Protein AF-0000000086203933 (afdb_homodimer)

Radius of gyration: 27.08 Å; Cα contacts (8 Å, |Δi|>4): 988; chains: 2; bounding box: 127×65×80 Å

Sequence (380 aa):
MVLVVWMWLPALGLLAGHGEAQSCRPELRGIVENLARGRPAFQSSTLQDNFRGVAKKAVDGNCRGDWYKDYTCSHTQLETDPLWYVDLGSEHAISAVVVKNREDSCGERLKGAEIRVGDSVQNHGKDNVLCGTITDGSLGSISTIFCHGKIGRYVTISIPGRPEYLTLCEVEVYGTKLCLSILKAGQGQGMVLVVWMWLPALGLLAGHGEAQSCRPELRGIVENLARGRPAFQSSTLQDNFRGVAKKAVDGNCRGDWYKDYTCSHTQLETDPLWYVDLGSEHAISAVVVKNREDSCGERLKGAEIRVGDSVQNHGKDNVLCGTITDGSLGSISTIFCHGKIGRYVTISIPGRPEYLTLCEVEVYGTKLCLSILKAGQGQG

Nearest PDB structures (foldseek):
  3cqo-assembly1_C  TM=9.741E-01  e=2.857E-19  Morone saxatilis
  1k12-assembly1_A  TM=9.172E-01  e=2.484E-15  Anguilla anguilla
  2j1r-assembly1_A  TM=8.796E-01  e=1.877E-13  Streptococcus pneumoniae TIGR4
  2bzd-assembly2_B  TM=7.459E-01  e=2.975E-09  Micromonospora viridifaciens
  8pe9-assembly1_A  TM=6.751E-01  e=3.859E-04  Homo sapiens

Secondary structure (DSSP, 8-state):
-----------------------SSGGGTTTS--TTTT--EEES----STTTT-GGGGGSS-----HHHH---EE--SEES-EEEEEEEEEEEEEEEEEEPPSSS-GGGGTT-EEEEES--GGGGTTSEEEEE----STT-EEEEEEEEEEEEEEEEE-TTSEE--EESEEEEEEEE-------------/-----------------------SSGGGTTTS--TTTT--EEES----STTTT-GGGGGSS-----HHHH---EE--SEES-EEEEEEEEEEEEEEEEEEPPSSS-GGGGTT-EEEEES--GGGGTTSEEEEE----STT-EEEEEEEEEEEEEEEEE-TTSEE--EESEEEEEEEE-------------

Solvent-accessible surface area (backbone atoms only — not comparable to full-atom values): 20133 Å² total; per-residue (Å²): 136,83,78,77,77,77,77,77,70,75,78,74,71,70,69,70,68,73,68,69,70,39,59,84,52,62,89,40,63,70,46,56,67,58,61,31,57,70,35,59,41,41,51,76,48,57,30,90,59,90,60,48,20,40,41,46,31,17,16,64,38,44,58,55,29,33,62,87,80,60,57,30,27,15,24,30,38,79,31,68,46,28,39,37,36,37,47,55,84,47,56,23,30,29,13,25,37,36,40,31,28,29,40,73,59,74,16,56,61,50,38,60,23,34,35,23,31,13,79,50,66,61,82,71,22,68,81,28,49,75,44,42,64,39,77,74,24,48,60,43,32,73,46,77,40,58,36,79,47,45,59,26,25,29,44,27,43,30,35,72,92,41,74,36,51,47,57,36,6,23,44,41,31,27,55,43,77,67,57,62,78,56,75,76,78,74,78,76,79,120,134,84,78,76,77,78,77,78,68,76,78,74,71,72,71,69,68,73,68,70,70,39,59,84,53,60,90,40,62,72,46,56,68,58,60,31,56,70,36,60,42,41,52,76,47,58,31,89,60,91,59,47,20,38,41,46,31,17,16,64,39,42,58,55,28,33,62,87,80,60,57,30,26,16,23,29,37,81,31,68,44,28,40,36,35,37,48,55,85,47,56,24,31,29,14,27,38,37,40,31,28,29,41,74,59,73,17,57,61,50,38,60,22,34,35,22,32,13,80,50,66,61,84,72,24,68,80,26,49,75,43,43,63,38,76,72,24,48,60,43,34,74,46,78,39,58,34,80,45,46,59,24,26,30,44,29,42,30,36,73,90,41,73,35,52,47,56,36,6,23,44,40,32,27,56,43,76,67,58,62,77,56,75,76,77,73,79,74,83,116

Foldseek 3Di:
DP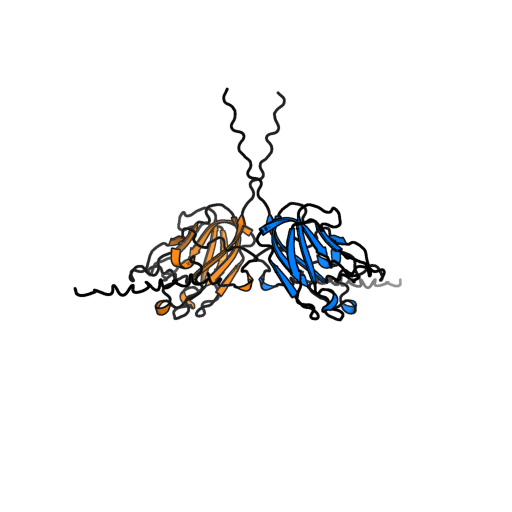PPPPPPPPPPPPPPPPPPLADPCVVCPPVFDFLQAQFDKQWPAFDPDVRLQGLNLQRPSDLAAECVPPSRKHKGPFDAWIKMKGFSPDKWQWFKKKFWAHAPDDLQLQFFKWKFFAADCPVHCPPGHTQDTDHDSHHGDIDMTTNHRDMHRMIMIIRHDHGGMDMTNYMTITTGDDDDPPPDPPPPPD/DPPPPPPPPPPPPPPPPPPPLADPCVVCPPVFDFLQAQFDKQWPAFDPDVRLQGQNLQRPSDLAAECVPPSRKHKGPFDAWIKMKGFSPDKWQWFKKKFWAHAPDDLQLQFFKWKFFAADPPPNCPPGHTQDTDHDSHHGDIDMTTNHRGMHRMIMIIRHDDGGMDMTNYMTITTGDDDPPPPDPPPPPD

pLDDT: mean 85.69, std 20.85, range [24.14, 98.88]

InterPro domains:
  IPR006585 Fucolectin tachylectin-4 pentraxin-1 [SM00607] (32-183)
  IPR008979 Galactose-binding-like domain superfamily [SSF49785] (32-178)
  IPR051941 Blood Group Antigen-Binding Lectin [PTHR45713] (24-177)

Structure (mmCIF, N/CA/C/O backbone):
data_AF-0000000086203933-model_v1
#
loop_
_entity.id
_entity.type
_entity.pdbx_description
1 polymer Fucolectin-like
#
loop_
_atom_site.group_PDB
_atom_site.id
_atom_site.type_symbol
_atom_site.label_atom_id
_atom_site.label_alt_id
_atom_site.label_comp_id
_atom_site.label_asym_id
_atom_site.label_entity_id
_atom_site.label_seq_id
_atom_site.pdbx_PDB_ins_code
_atom_site.Cartn_x
_atom_site.Cartn_y
_atom_site.Cartn_z
_atom_site.occupancy
_atom_site.B_iso_or_equiv
_atom_site.auth_seq_id
_atom_site.auth_comp_id
_atom_site.auth_asym_id
_atom_site.auth_atom_id
_atom_site.pdbx_PDB_model_num
ATOM 1 N N . MET A 1 1 ? 61.875 -2.744 -34.562 1 34.06 1 MET A N 1
ATOM 2 C CA . MET A 1 1 ? 61.25 -2.539 -33.25 1 34.06 1 MET A CA 1
ATOM 3 C C . MET A 1 1 ? 59.812 -2.074 -33.406 1 34.06 1 MET A C 1
ATOM 5 O O . MET A 1 1 ? 59.531 -0.935 -33.781 1 34.06 1 MET A O 1
ATOM 9 N N . VAL A 1 2 ? 58.906 -3.02 -33.906 1 42.06 2 VAL A N 1
ATOM 10 C CA . VAL A 1 2 ? 57.469 -2.859 -34.188 1 42.06 2 VAL A CA 1
ATOM 11 C C . VAL A 1 2 ? 56.719 -2.57 -32.906 1 42.06 2 VAL A C 1
ATOM 13 O O . VAL A 1 2 ? 56.75 -3.352 -31.953 1 42.06 2 VAL A O 1
ATOM 16 N N . LEU A 1 3 ? 56.594 -1.301 -32.594 1 39.09 3 LEU A N 1
ATOM 17 C CA . LEU A 1 3 ? 55.781 -0.821 -31.453 1 39.09 3 LEU A CA 1
ATOM 18 C C . LEU A 1 3 ? 54.344 -1.241 -31.594 1 39.09 3 LEU A C 1
ATOM 20 O O . LEU A 1 3 ? 53.656 -0.859 -32.562 1 39.09 3 LEU A O 1
ATOM 24 N N . VAL A 1 4 ? 54 -2.457 -31.141 1 41.19 4 VAL A N 1
ATOM 25 C CA . VAL A 1 4 ? 52.625 -2.938 -31.031 1 41.19 4 VAL A CA 1
ATOM 26 C C . VAL A 1 4 ? 51.812 -2.023 -30.094 1 41.19 4 VAL A C 1
ATOM 28 O O . VAL A 1 4 ? 52.188 -1.873 -28.922 1 41.19 4 VAL A O 1
ATOM 31 N N . VAL A 1 5 ? 51.25 -0.944 -30.625 1 42 5 VAL A N 1
ATOM 32 C CA . VAL A 1 5 ? 50.312 -0.104 -29.891 1 42 5 VAL A CA 1
ATOM 33 C C . VAL A 1 5 ? 49.125 -0.941 -29.438 1 42 5 VAL A C 1
ATOM 35 O O . VAL A 1 5 ? 48.406 -1.535 -30.25 1 42 5 VAL A O 1
ATOM 38 N N . TRP A 1 6 ? 49.156 -1.554 -28.234 1 40.31 6 TRP A N 1
ATOM 39 C CA . TRP A 1 6 ? 48.031 -2.213 -27.578 1 40.31 6 TRP A CA 1
ATOM 40 C C . TRP A 1 6 ? 46.844 -1.273 -27.484 1 40.31 6 TRP A C 1
ATOM 42 O O . TRP A 1 6 ? 46.906 -0.219 -26.844 1 40.31 6 TRP A O 1
ATOM 52 N N . MET A 1 7 ? 46.031 -1.158 -28.562 1 37.41 7 MET A N 1
ATOM 53 C CA . MET A 1 7 ? 44.75 -0.484 -28.453 1 37.41 7 MET A CA 1
ATOM 54 C C . MET A 1 7 ? 43.938 -1.038 -27.281 1 37.41 7 MET A C 1
ATOM 56 O O . MET A 1 7 ? 43.656 -2.236 -27.234 1 37.41 7 MET A O 1
ATOM 60 N N . TRP A 1 8 ? 44.094 -0.437 -26.062 1 43.72 8 TRP A N 1
ATOM 61 C CA . TRP A 1 8 ? 43.188 -0.651 -24.938 1 43.72 8 TRP A CA 1
ATOM 62 C C . TRP A 1 8 ? 41.719 -0.458 -25.375 1 43.72 8 TRP A C 1
ATOM 64 O O . TRP A 1 8 ? 41.344 0.642 -25.766 1 43.72 8 TRP A O 1
ATOM 74 N N . LEU A 1 9 ? 41.094 -1.413 -25.984 1 43.75 9 LEU A N 1
ATOM 75 C CA . LEU A 1 9 ? 39.656 -1.329 -26.156 1 43.75 9 LEU A CA 1
ATOM 76 C C . LEU A 1 9 ? 38.969 -1.141 -24.797 1 43.75 9 LEU A C 1
ATOM 78 O O . LEU A 1 9 ? 39.188 -1.924 -23.875 1 43.75 9 LEU A O 1
ATOM 82 N N . PRO A 1 10 ? 38.625 0.112 -24.5 1 45.88 10 PRO A N 1
ATOM 83 C CA . PRO A 1 10 ? 37.812 0.175 -23.266 1 45.88 10 PRO A CA 1
ATOM 84 C C . PRO A 1 10 ? 36.625 -0.777 -23.297 1 45.88 10 PRO A C 1
ATOM 86 O O . PRO A 1 10 ? 36 -0.953 -24.328 1 45.88 10 PRO A O 1
ATOM 89 N N . ALA A 1 11 ? 36.688 -1.896 -22.531 1 43.44 11 ALA A N 1
ATOM 90 C CA . ALA A 1 11 ? 35.5 -2.686 -22.281 1 43.44 11 ALA A CA 1
ATOM 91 C C . ALA A 1 11 ? 34.312 -1.793 -21.875 1 43.44 11 ALA A C 1
ATOM 93 O O . ALA A 1 11 ? 34.344 -1.156 -20.812 1 43.44 11 ALA A O 1
ATOM 94 N N . LEU A 1 12 ? 33.688 -1.157 -22.828 1 41 12 LEU A N 1
ATOM 95 C CA . LEU A 1 12 ? 32.406 -0.553 -22.469 1 41 12 LEU A CA 1
ATOM 96 C C . LEU A 1 12 ? 31.516 -1.546 -21.719 1 41 12 LEU A C 1
ATOM 98 O O . LEU A 1 12 ? 31 -2.492 -22.297 1 41 12 LEU A O 1
ATOM 102 N N . GLY A 1 13 ? 31.891 -1.873 -20.516 1 37.69 13 GLY A N 1
ATOM 103 C CA . GLY A 1 13 ? 30.875 -2.555 -19.719 1 37.69 13 GLY A CA 1
ATOM 104 C C . GLY A 1 13 ? 29.484 -1.963 -19.875 1 37.69 13 GLY A C 1
ATOM 105 O O . GLY A 1 13 ? 29.266 -0.796 -19.547 1 37.69 13 GLY A O 1
ATOM 106 N N . LEU A 1 14 ? 28.781 -2.396 -20.859 1 35.38 14 LEU A N 1
ATOM 107 C CA . LEU A 1 14 ? 27.359 -2.143 -20.844 1 35.38 14 LEU A CA 1
ATOM 108 C C . LEU A 1 14 ? 26.781 -2.363 -19.453 1 35.38 14 LEU A C 1
ATOM 110 O O . LEU A 1 14 ? 26.812 -3.48 -18.938 1 35.38 14 LEU A O 1
ATOM 114 N N . LEU A 1 15 ? 26.781 -1.438 -18.672 1 36.19 15 LEU A N 1
ATOM 115 C CA . LEU A 1 15 ? 25.859 -1.517 -17.531 1 36.19 15 LEU A CA 1
ATOM 116 C C . LEU A 1 15 ? 24.516 -2.076 -17.969 1 36.19 15 LEU A C 1
ATOM 118 O O . LEU A 1 15 ? 23.812 -1.458 -18.766 1 36.19 15 LEU A O 1
ATOM 122 N N . ALA A 1 16 ? 24.453 -3.408 -18.203 1 37.22 16 ALA A N 1
ATOM 123 C CA . ALA A 1 16 ? 23.078 -3.92 -18.172 1 37.22 16 ALA A CA 1
ATOM 124 C C . ALA A 1 16 ? 22.188 -3.064 -17.266 1 37.22 16 ALA A C 1
ATOM 126 O O . ALA A 1 16 ? 22.516 -2.85 -16.094 1 37.22 16 ALA A O 1
ATOM 127 N N . GLY A 1 17 ? 21.547 -2.09 -17.766 1 37.16 17 GLY A N 1
ATOM 128 C CA . GLY A 1 17 ? 20.531 -1.387 -17.016 1 37.16 17 GLY A CA 1
ATOM 129 C C . GLY A 1 17 ? 19.844 -2.256 -15.969 1 37.16 17 GLY A C 1
ATOM 130 O O . GLY A 1 17 ? 19.359 -3.346 -16.281 1 37.16 17 GLY A O 1
ATOM 131 N N . HIS A 1 18 ? 20.344 -2.541 -14.82 1 40.5 18 HIS A N 1
ATOM 132 C CA . HIS A 1 18 ? 19.406 -3.004 -13.805 1 40.5 18 HIS A CA 1
ATOM 133 C C . HIS A 1 18 ? 17.984 -2.553 -14.117 1 40.5 18 HIS A C 1
ATOM 135 O O . HIS A 1 18 ? 17.656 -1.369 -13.992 1 40.5 18 HIS A O 1
ATOM 141 N N . GLY A 1 19 ? 17.375 -3.068 -15.141 1 44.28 19 GLY A N 1
ATOM 142 C CA . GLY A 1 19 ? 15.969 -2.742 -15.312 1 44.28 19 GLY A CA 1
ATOM 143 C C . GLY A 1 19 ? 15.258 -2.453 -14 1 44.28 19 GLY A C 1
ATOM 144 O O . GLY A 1 19 ? 15.344 -3.242 -13.055 1 44.28 19 GLY A O 1
ATOM 145 N N . GLU A 1 20 ? 15.188 -1.312 -13.531 1 50.81 20 GLU A N 1
ATOM 146 C CA . GLU A 1 20 ? 14.383 -0.941 -12.375 1 50.81 20 GLU A CA 1
ATOM 147 C C . GLU A 1 20 ? 13.203 -1.897 -12.195 1 50.81 20 GLU A C 1
ATOM 149 O O . GLU A 1 20 ? 12.523 -2.236 -13.156 1 50.81 20 GLU A O 1
ATOM 154 N N . ALA A 1 21 ? 13.266 -2.865 -11.273 1 58.38 21 ALA A N 1
ATOM 155 C CA . ALA A 1 21 ? 12.117 -3.668 -10.859 1 58.38 21 ALA A CA 1
ATOM 156 C C . ALA A 1 21 ? 10.805 -2.912 -11.078 1 58.38 21 ALA A C 1
ATOM 158 O O . ALA A 1 21 ? 10.664 -1.766 -10.648 1 58.38 21 ALA A O 1
ATOM 159 N N . GLN A 1 22 ? 10.117 -3.301 -12.164 1 81.62 22 GLN A N 1
ATOM 160 C CA . GLN A 1 22 ? 8.852 -2.672 -12.531 1 81.62 22 GLN A CA 1
ATOM 161 C C . GLN A 1 22 ? 7.676 -3.34 -11.812 1 81.62 22 GLN A C 1
ATOM 163 O O . GLN A 1 22 ? 7.441 -4.535 -11.984 1 81.62 22 GLN A O 1
ATOM 168 N N . SER A 1 23 ? 7.16 -2.781 -10.727 1 88.06 23 SER A N 1
ATOM 169 C CA . SER A 1 23 ? 5.93 -3.23 -10.078 1 88.06 23 SER A CA 1
ATOM 170 C C . SER A 1 23 ? 4.77 -3.258 -11.062 1 88.06 23 SER A C 1
ATOM 172 O O . SER A 1 23 ? 4.684 -2.41 -11.953 1 88.06 23 SER A O 1
ATOM 174 N N . CYS A 1 24 ? 3.979 -4.332 -10.922 1 96.81 24 CYS A N 1
ATOM 175 C CA . CYS A 1 24 ? 2.76 -4.379 -11.727 1 96.81 24 CYS A CA 1
ATOM 176 C C . CYS A 1 24 ? 1.759 -3.33 -11.258 1 96.81 24 CYS A C 1
ATOM 178 O O . CYS A 1 24 ? 0.771 -3.061 -11.945 1 96.81 24 CYS A O 1
ATOM 180 N N . ARG A 1 25 ? 1.964 -2.818 -10.148 1 95.56 25 ARG A N 1
ATOM 181 C CA . ARG A 1 25 ? 1.202 -1.719 -9.57 1 95.56 25 ARG A CA 1
ATOM 182 C C . ARG A 1 25 ? 2.121 -0.575 -9.156 1 95.56 25 ARG A C 1
ATOM 184 O O . ARG A 1 25 ? 2.367 -0.37 -7.965 1 95.56 25 ARG A O 1
ATOM 191 N N . PRO A 1 26 ? 2.518 0.192 -10.133 1 94 26 PRO A N 1
ATOM 192 C CA . PRO A 1 26 ? 3.531 1.211 -9.852 1 94 26 PRO A CA 1
ATOM 193 C C . PRO A 1 26 ? 3.086 2.211 -8.789 1 94 26 PRO A C 1
ATOM 195 O O . PRO A 1 26 ? 3.924 2.801 -8.102 1 94 26 PRO A O 1
ATOM 198 N N . GLU A 1 27 ? 1.752 2.406 -8.602 1 93.19 27 GLU A N 1
ATOM 199 C CA . GLU A 1 27 ? 1.242 3.361 -7.625 1 93.19 27 GLU A CA 1
ATOM 200 C C . GLU A 1 27 ? 1.555 2.91 -6.199 1 93.19 27 GLU A C 1
ATOM 202 O O . GLU A 1 27 ? 1.459 3.699 -5.258 1 93.19 27 GLU A O 1
ATOM 207 N N . LEU A 1 28 ? 1.926 1.647 -6.043 1 96.06 28 LEU A N 1
ATOM 208 C CA . LEU A 1 28 ? 2.211 1.101 -4.719 1 96.06 28 LEU A CA 1
ATOM 209 C C . LEU A 1 28 ? 3.689 1.255 -4.375 1 96.06 28 LEU A C 1
ATOM 211 O O . LEU A 1 28 ? 4.082 1.089 -3.219 1 96.06 28 LEU A O 1
ATOM 215 N N . ARG A 1 29 ? 4.488 1.577 -5.387 1 93.88 29 ARG A N 1
ATOM 216 C CA . ARG A 1 29 ? 5.93 1.654 -5.18 1 93.88 29 ARG A CA 1
ATOM 217 C C . ARG A 1 29 ? 6.281 2.727 -4.156 1 93.88 29 ARG A C 1
ATOM 219 O O . ARG A 1 29 ? 5.789 3.854 -4.234 1 93.88 29 ARG A O 1
ATOM 226 N N . GLY A 1 30 ? 7.121 2.295 -3.213 1 94.75 30 GLY A N 1
ATOM 227 C CA . GLY A 1 30 ? 7.555 3.234 -2.191 1 94.75 30 GLY A CA 1
ATOM 228 C C . GLY A 1 30 ? 6.562 3.381 -1.054 1 94.75 30 GLY A C 1
ATOM 229 O O . GLY A 1 30 ? 6.895 3.936 -0.003 1 94.75 30 GLY A O 1
ATOM 230 N N . ILE A 1 31 ? 5.375 2.934 -1.198 1 96.25 31 ILE A N 1
ATOM 231 C CA . ILE A 1 31 ? 4.336 3.047 -0.182 1 96.25 31 ILE A CA 1
ATOM 232 C C . ILE A 1 31 ? 4.238 1.743 0.605 1 96.25 31 ILE A C 1
ATOM 234 O O . ILE A 1 31 ? 4.156 1.758 1.836 1 96.25 31 ILE A O 1
ATOM 238 N N . VAL A 1 32 ? 4.285 0.703 -0.117 1 95.56 32 VAL A N 1
ATOM 239 C CA . VAL A 1 32 ? 4.215 -0.619 0.496 1 95.56 32 VAL A CA 1
ATOM 240 C C . VAL A 1 32 ? 5.156 -1.577 -0.233 1 95.56 32 VAL A C 1
ATOM 242 O O . VAL A 1 32 ? 5.352 -1.464 -1.445 1 95.56 32 VAL A O 1
ATOM 245 N N . GLU A 1 33 ? 5.672 -2.49 0.524 1 94.81 33 GLU A N 1
ATOM 246 C CA . GLU A 1 33 ? 6.652 -3.424 -0.019 1 94.81 33 GLU A CA 1
ATOM 247 C C . GLU A 1 33 ? 5.98 -4.684 -0.552 1 94.81 33 GLU A C 1
ATOM 249 O O . GLU A 1 33 ? 5.039 -5.199 0.056 1 94.81 33 GLU A O 1
ATOM 254 N N . ASN A 1 34 ? 6.508 -5.164 -1.728 1 97.75 34 ASN A N 1
ATOM 255 C CA . ASN A 1 34 ? 6.148 -6.488 -2.229 1 97.75 34 ASN A CA 1
ATOM 256 C C . ASN A 1 34 ? 6.875 -7.594 -1.469 1 97.75 34 ASN A C 1
ATOM 258 O O . ASN A 1 34 ? 8.078 -7.797 -1.657 1 97.75 34 ASN A O 1
ATOM 262 N N . LEU A 1 35 ? 6.09 -8.398 -0.723 1 97.69 35 LEU A N 1
ATOM 263 C CA . LEU A 1 35 ? 6.66 -9.398 0.173 1 97.69 35 LEU A CA 1
ATOM 264 C C . LEU A 1 35 ? 7.188 -10.594 -0.612 1 97.69 35 LEU A C 1
ATOM 266 O O . LEU A 1 35 ? 7.977 -11.391 -0.09 1 97.69 35 LEU A O 1
ATOM 270 N N . ALA A 1 36 ? 6.746 -10.766 -1.823 1 98.5 36 ALA A N 1
ATOM 271 C CA . ALA A 1 36 ? 7.086 -11.953 -2.6 1 98.5 36 ALA A CA 1
ATOM 272 C C . ALA A 1 36 ? 8.352 -11.734 -3.418 1 98.5 36 ALA A C 1
ATOM 274 O O . ALA A 1 36 ? 8.953 -12.688 -3.922 1 98.5 36 ALA A O 1
ATOM 275 N N . ARG A 1 37 ? 8.758 -10.523 -3.615 1 97.88 37 ARG A N 1
ATOM 276 C CA . ARG A 1 37 ? 9.859 -10.211 -4.52 1 97.88 37 ARG A CA 1
ATOM 277 C C . ARG A 1 37 ? 11.117 -10.977 -4.129 1 97.88 37 ARG A C 1
ATOM 279 O O . ARG A 1 37 ? 11.617 -10.828 -3.008 1 97.88 37 ARG A O 1
ATOM 286 N N . GLY A 1 38 ? 11.57 -11.797 -5.043 1 97.75 38 GLY A N 1
ATOM 287 C CA . GLY A 1 38 ? 12.836 -12.492 -4.875 1 97.75 38 GLY A CA 1
ATOM 288 C C . GLY A 1 38 ? 12.766 -13.641 -3.895 1 97.75 38 GLY A C 1
ATOM 289 O O . GLY A 1 38 ? 13.781 -14.281 -3.602 1 97.75 38 GLY A O 1
ATOM 290 N N . ARG A 1 39 ? 11.648 -13.953 -3.379 1 98.44 39 ARG A N 1
ATOM 291 C CA . ARG A 1 39 ? 11.492 -15.047 -2.43 1 98.44 39 ARG A CA 1
ATOM 292 C C . ARG A 1 39 ? 11.516 -16.391 -3.143 1 98.44 39 ARG A C 1
ATOM 294 O O . ARG A 1 39 ? 11.258 -16.469 -4.348 1 98.44 39 ARG A O 1
ATOM 301 N N . PRO A 1 40 ? 11.852 -17.453 -2.371 1 97.62 40 PRO A N 1
ATOM 302 C CA . PRO A 1 40 ? 11.797 -18.766 -2.998 1 97.62 40 PRO A CA 1
ATOM 303 C C . PRO A 1 40 ? 10.398 -19.125 -3.492 1 97.62 40 PRO A C 1
ATOM 305 O O . PRO A 1 40 ? 9.422 -18.984 -2.75 1 97.62 40 PRO A O 1
ATOM 308 N N . ALA A 1 41 ? 10.375 -19.531 -4.668 1 97 41 ALA A N 1
ATOM 309 C CA . ALA A 1 41 ? 9.125 -19.969 -5.285 1 97 41 ALA A CA 1
ATOM 310 C C . ALA A 1 41 ? 9.266 -21.375 -5.879 1 97 41 ALA A C 1
ATOM 312 O O . ALA A 1 41 ? 10.359 -21.781 -6.273 1 97 41 ALA A O 1
ATOM 313 N N . PHE A 1 42 ? 8.078 -22.031 -5.867 1 94.94 42 PHE A N 1
ATOM 314 C CA . PHE A 1 42 ? 8.023 -23.422 -6.332 1 94.94 42 PHE A CA 1
ATOM 315 C C . PHE A 1 42 ? 6.781 -23.656 -7.184 1 94.94 42 PHE A C 1
ATOM 317 O O . PHE A 1 42 ? 5.84 -22.859 -7.148 1 94.94 42 PHE A O 1
ATOM 324 N N . GLN A 1 43 ? 6.875 -24.719 -7.984 1 95.06 43 GLN A N 1
ATOM 325 C CA . GLN A 1 43 ? 5.699 -25.109 -8.758 1 95.06 43 GLN A CA 1
ATOM 326 C C . GLN A 1 43 ? 5.672 -26.609 -9 1 95.06 43 GLN A C 1
ATOM 328 O O . GLN A 1 43 ? 6.672 -27.297 -8.789 1 95.06 43 GLN A O 1
ATOM 333 N N . SER A 1 44 ? 4.527 -27.109 -9.297 1 94.25 44 SER A N 1
ATOM 334 C CA . SER A 1 44 ? 4.285 -28.547 -9.391 1 94.25 44 SER A CA 1
ATOM 335 C C . SER A 1 44 ? 5.109 -29.172 -10.508 1 94.25 44 SER A 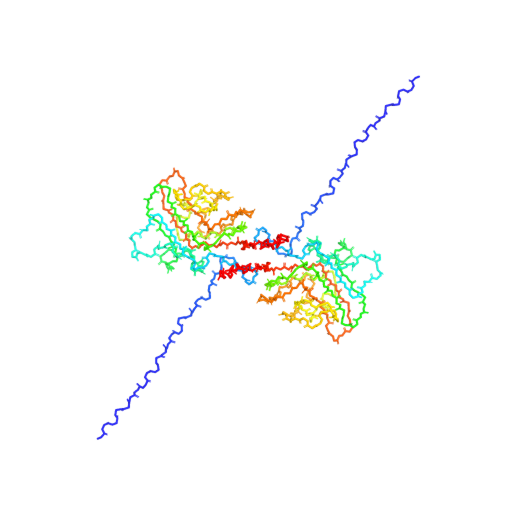C 1
ATOM 337 O O . SER A 1 44 ? 5.551 -30.312 -10.391 1 94.25 44 SER A O 1
ATOM 339 N N . SER A 1 45 ? 5.277 -28.5 -11.594 1 94.5 45 SER A N 1
ATOM 340 C CA . SER A 1 45 ? 6.098 -28.906 -12.727 1 94.5 45 SER A CA 1
ATOM 341 C C . SER A 1 45 ? 6.594 -27.703 -13.523 1 94.5 45 SER A C 1
ATOM 343 O O . SER A 1 45 ? 6.172 -26.578 -13.273 1 94.5 45 SER A O 1
ATOM 345 N N . THR A 1 46 ? 7.582 -27.938 -14.367 1 96.62 46 THR A N 1
ATOM 346 C CA . THR A 1 46 ? 8.086 -26.859 -15.219 1 96.62 46 THR A CA 1
ATOM 347 C C . THR A 1 46 ? 8.117 -27.297 -16.672 1 96.62 46 THR A C 1
ATOM 349 O O . THR A 1 46 ? 8.617 -28.375 -17 1 96.62 46 THR A O 1
ATOM 352 N N . LEU A 1 47 ? 7.477 -26.469 -17.453 1 95.19 47 LEU A N 1
ATOM 353 C CA . LEU A 1 47 ? 7.52 -26.734 -18.891 1 95.19 47 LEU A CA 1
ATOM 354 C C . LEU A 1 47 ? 8.953 -26.859 -19.375 1 95.19 47 LEU A C 1
ATOM 356 O O . LEU A 1 47 ? 9.82 -26.062 -19.016 1 95.19 47 LEU A O 1
ATOM 360 N N . GLN A 1 48 ? 9.219 -27.938 -20.172 1 86.81 48 GLN A N 1
ATOM 361 C CA . GLN A 1 48 ? 10.555 -28.188 -20.703 1 86.81 48 GLN A CA 1
ATOM 362 C C . GLN A 1 48 ? 10.836 -27.297 -21.906 1 86.81 48 GLN A C 1
ATOM 364 O O . GLN A 1 48 ? 10.586 -27.688 -23.047 1 86.81 48 GLN A O 1
ATOM 369 N N . ASP A 1 49 ? 10.992 -26.141 -21.875 1 80.94 49 ASP A N 1
ATOM 370 C CA . ASP A 1 49 ? 11.391 -25.172 -22.891 1 80.94 49 ASP A CA 1
ATOM 371 C C . ASP A 1 49 ? 12.578 -24.328 -22.406 1 80.94 49 ASP A C 1
ATOM 373 O O . ASP A 1 49 ? 12.438 -23.141 -22.125 1 80.94 49 ASP A O 1
ATOM 377 N N . ASN A 1 50 ? 13.727 -24.953 -22.484 1 73.56 50 ASN A N 1
ATOM 378 C CA . ASN A 1 50 ? 14.984 -24.375 -22 1 73.56 50 ASN A CA 1
ATOM 379 C C . ASN A 1 50 ? 14.844 -23.844 -20.578 1 73.56 50 ASN A C 1
ATOM 381 O O . ASN A 1 50 ? 15.492 -22.844 -20.234 1 73.56 50 ASN A O 1
ATOM 385 N N . PHE A 1 51 ? 13.867 -24.359 -19.906 1 70.62 51 PHE A N 1
ATOM 386 C CA . PHE A 1 51 ? 13.602 -24.125 -18.484 1 70.62 51 PHE A CA 1
ATOM 387 C C . PHE A 1 51 ? 13.445 -22.641 -18.203 1 70.62 51 PHE A C 1
ATOM 389 O O . PHE A 1 51 ? 13.93 -22.141 -17.188 1 70.62 51 PHE A O 1
ATOM 396 N N . ARG A 1 52 ? 12.836 -21.969 -19.203 1 87.5 52 ARG A N 1
ATOM 397 C CA . ARG A 1 52 ? 12.688 -20.531 -19.031 1 87.5 52 ARG A CA 1
ATOM 398 C C . ARG A 1 52 ? 11.484 -20.203 -18.141 1 87.5 52 ARG A C 1
ATOM 400 O O . ARG A 1 52 ? 11.383 -19.094 -17.609 1 87.5 52 ARG A O 1
ATOM 407 N N . GLY A 1 53 ? 10.625 -21.203 -17.953 1 96.38 53 GLY A N 1
ATOM 408 C CA . GLY A 1 53 ? 9.398 -20.953 -17.219 1 96.38 53 GLY A CA 1
ATOM 409 C C . GLY A 1 53 ? 9.453 -21.391 -15.766 1 96.38 53 GLY A C 1
ATOM 410 O O . GLY A 1 53 ? 8.492 -21.953 -15.25 1 96.38 53 GLY A O 1
ATOM 411 N N . VAL A 1 54 ? 10.664 -21.188 -15.086 1 97.19 54 VAL A N 1
ATOM 412 C CA . VAL A 1 54 ? 10.844 -21.641 -13.719 1 97.19 54 VAL A CA 1
ATOM 413 C C . VAL A 1 54 ? 10.008 -20.797 -12.766 1 97.19 54 VAL A C 1
ATOM 415 O O . VAL A 1 54 ? 9.633 -19.656 -13.102 1 97.19 54 VAL A O 1
ATOM 418 N N . ALA A 1 55 ? 9.734 -21.281 -11.562 1 97.06 55 ALA A N 1
ATOM 419 C CA . ALA A 1 55 ? 8.812 -20.688 -10.602 1 97.06 55 ALA A CA 1
ATOM 420 C C . ALA A 1 55 ? 9.242 -19.281 -10.211 1 97.06 55 ALA A C 1
ATOM 422 O O . ALA A 1 55 ? 8.406 -18.391 -10.031 1 97.06 55 ALA A O 1
ATOM 423 N N . LYS A 1 56 ? 10.531 -19.094 -10.125 1 97.44 56 LYS A N 1
ATOM 424 C CA . LYS A 1 56 ? 11.055 -17.844 -9.578 1 97.44 56 LYS A CA 1
ATOM 425 C C . LYS A 1 56 ? 10.773 -16.672 -10.516 1 97.44 56 LYS A C 1
ATOM 427 O O . LYS A 1 56 ? 10.844 -15.516 -10.102 1 97.44 56 LYS A O 1
ATOM 432 N N . LYS A 1 57 ? 10.492 -16.906 -11.789 1 97.12 57 LYS A N 1
ATOM 433 C CA . LYS A 1 57 ? 10.203 -15.844 -12.742 1 97.12 57 LYS A CA 1
ATOM 434 C C . LYS A 1 57 ? 8.945 -15.078 -12.344 1 97.12 57 LYS A C 1
ATOM 436 O O . LYS A 1 57 ? 8.789 -13.906 -12.703 1 97.12 57 LYS A O 1
ATOM 441 N N . ALA A 1 58 ? 8.109 -15.695 -11.531 1 98.06 58 ALA A N 1
ATOM 442 C CA . ALA A 1 58 ? 6.855 -15.078 -11.133 1 98.06 58 ALA A CA 1
ATOM 443 C C . ALA A 1 58 ? 7.078 -14.07 -10 1 98.06 58 ALA A C 1
ATOM 445 O O . ALA A 1 58 ? 6.152 -13.359 -9.602 1 98.06 58 ALA A O 1
ATOM 446 N N . VAL A 1 59 ? 8.281 -14.07 -9.445 1 98.38 59 VAL A N 1
ATOM 447 C CA . VAL A 1 59 ? 8.508 -13.164 -8.32 1 98.38 59 VAL A CA 1
ATOM 448 C C . VAL A 1 59 ? 9.805 -12.391 -8.531 1 98.38 59 VAL A C 1
ATOM 450 O O . VAL A 1 59 ? 10.492 -12.047 -7.566 1 98.38 59 VAL A O 1
ATOM 453 N N . ASP A 1 60 ? 10.188 -12.102 -9.719 1 96.44 60 ASP A N 1
ATOM 454 C CA . ASP A 1 60 ? 11.484 -11.492 -9.992 1 96.44 60 ASP A CA 1
ATOM 455 C C . ASP A 1 60 ? 11.344 -9.977 -10.172 1 96.44 60 ASP A C 1
ATOM 457 O O . ASP A 1 60 ? 12.328 -9.289 -10.445 1 96.44 60 ASP A O 1
ATOM 461 N N . GLY A 1 61 ? 10.125 -9.414 -10.086 1 95.94 61 GLY A N 1
ATOM 462 C CA . GLY A 1 61 ? 9.914 -7.98 -10.141 1 95.94 61 GLY A CA 1
ATOM 463 C C . GLY A 1 61 ? 9.719 -7.461 -11.547 1 95.94 61 GLY A C 1
ATOM 464 O O . GLY A 1 61 ? 9.656 -6.246 -11.766 1 95.94 61 GLY A O 1
ATOM 465 N N . ASN A 1 62 ? 9.609 -8.289 -12.492 1 94.75 62 ASN A N 1
ATOM 466 C CA . ASN A 1 62 ? 9.375 -7.938 -13.891 1 94.75 62 ASN A CA 1
ATOM 467 C C . ASN A 1 62 ? 7.918 -8.141 -14.289 1 94.75 62 ASN A C 1
ATOM 469 O O . ASN A 1 62 ? 7.43 -9.273 -14.312 1 94.75 62 ASN A O 1
ATOM 473 N N . CYS A 1 63 ? 7.266 -7.055 -14.633 1 96.44 63 CYS A N 1
ATOM 474 C CA . CYS A 1 63 ? 5.832 -7.137 -14.875 1 96.44 63 CYS A CA 1
ATOM 475 C C . CYS A 1 63 ? 5.539 -7.273 -16.359 1 96.44 63 CYS A C 1
ATOM 477 O O . CYS A 1 63 ? 4.422 -7.008 -16.812 1 96.44 63 CYS A O 1
ATOM 479 N N . ARG A 1 64 ? 6.523 -7.57 -17.156 1 94.69 64 ARG A N 1
ATOM 480 C CA . ARG A 1 64 ? 6.273 -7.895 -18.547 1 94.69 64 ARG A CA 1
ATOM 481 C C . ARG A 1 64 ? 5.602 -9.258 -18.688 1 94.69 64 ARG A C 1
ATOM 483 O O . ARG A 1 64 ? 5.578 -10.039 -17.734 1 94.69 64 ARG A O 1
ATOM 490 N N . GLY A 1 65 ? 4.973 -9.508 -19.859 1 94.94 65 GLY A N 1
ATOM 491 C CA . GLY A 1 65 ? 4.121 -10.688 -19.891 1 94.94 65 GLY A CA 1
ATOM 492 C C . GLY A 1 65 ? 4.195 -11.438 -21.203 1 94.94 65 GLY A C 1
ATOM 493 O O . GLY A 1 65 ? 3.43 -12.375 -21.438 1 94.94 65 GLY A O 1
ATOM 494 N N . ASP A 1 66 ? 5.082 -10.984 -22.094 1 94.56 66 ASP A N 1
ATOM 495 C CA . ASP A 1 66 ? 5.227 -11.711 -23.344 1 94.56 66 ASP A CA 1
ATOM 496 C C . ASP A 1 66 ? 6.148 -12.922 -23.172 1 94.56 66 ASP A C 1
ATOM 498 O O . ASP A 1 66 ? 7.344 -12.766 -22.922 1 94.56 66 ASP A O 1
ATOM 502 N N . TRP A 1 67 ? 5.613 -14.07 -23.375 1 92.69 67 TRP A N 1
ATOM 503 C CA . TRP A 1 67 ? 6.336 -15.32 -23.156 1 92.69 67 TRP A CA 1
ATOM 504 C C . TRP A 1 67 ? 7.539 -15.422 -24.094 1 92.69 67 TRP A C 1
ATOM 506 O O . TRP A 1 67 ? 8.617 -15.859 -23.672 1 92.69 67 TRP A O 1
ATOM 516 N N . TYR A 1 68 ? 7.367 -15.047 -25.297 1 90.38 68 TYR A N 1
ATOM 517 C CA . TYR A 1 68 ? 8.391 -15.281 -26.312 1 90.38 68 TYR A CA 1
ATOM 518 C C . TYR A 1 68 ? 9.43 -14.172 -26.312 1 90.38 68 TYR A C 1
ATOM 520 O O . TYR A 1 68 ? 10.609 -14.414 -26.562 1 90.38 68 TYR A O 1
ATOM 528 N N . LYS A 1 69 ? 9.016 -13.031 -25.938 1 89.25 69 LYS A N 1
ATOM 529 C CA . LYS A 1 69 ? 9.922 -11.891 -26.031 1 89.25 69 LYS A CA 1
ATOM 530 C C . LYS A 1 69 ? 10.609 -11.609 -24.688 1 89.25 69 LYS A C 1
ATOM 532 O O . LYS A 1 69 ? 11.797 -11.297 -24.656 1 89.25 69 LYS A O 1
ATOM 537 N N . ASP A 1 70 ? 9.883 -11.844 -23.656 1 84.94 70 ASP A N 1
ATOM 538 C CA . ASP A 1 70 ? 10.375 -11.336 -22.375 1 84.94 70 ASP A CA 1
ATOM 539 C C . ASP A 1 70 ? 11 -12.453 -21.547 1 84.94 70 ASP A C 1
ATOM 541 O O . ASP A 1 70 ? 11.93 -12.203 -20.766 1 84.94 70 ASP A O 1
ATOM 545 N N . TYR A 1 71 ? 10.562 -13.672 -21.609 1 87.81 71 TYR A N 1
ATOM 546 C CA . TYR A 1 71 ? 11.047 -14.805 -20.812 1 87.81 71 TYR A CA 1
ATOM 547 C C . TYR A 1 71 ? 10.938 -14.516 -19.328 1 87.81 71 TYR A C 1
ATOM 549 O O . TYR A 1 71 ? 11.891 -14.758 -18.578 1 87.81 71 TYR A O 1
ATOM 557 N N . THR A 1 72 ? 9.812 -13.977 -18.906 1 91.56 72 THR A N 1
ATOM 558 C CA . THR A 1 72 ? 9.703 -13.523 -17.531 1 91.56 72 THR A CA 1
ATOM 559 C C . THR A 1 72 ? 8.531 -14.203 -16.828 1 91.56 72 THR A C 1
ATOM 561 O O . THR A 1 72 ? 8.164 -13.82 -15.711 1 91.56 72 THR A O 1
ATOM 564 N N . CYS A 1 73 ? 7.945 -15.195 -17.422 1 97.25 73 CYS A N 1
ATOM 565 C CA . CYS A 1 73 ? 6.805 -15.875 -16.828 1 97.25 73 CYS A CA 1
ATOM 566 C C . CYS A 1 73 ? 7.188 -17.281 -16.359 1 97.25 73 CYS A C 1
ATOM 568 O O . CYS A 1 73 ? 8.031 -17.922 -16.984 1 97.25 73 CYS A O 1
ATOM 570 N N . SER A 1 74 ? 6.582 -17.719 -15.273 1 98 74 SER A N 1
ATOM 571 C CA . SER A 1 74 ? 6.609 -19.141 -14.945 1 98 74 SER A CA 1
ATOM 572 C C . SER A 1 74 ? 5.637 -19.938 -15.82 1 98 74 SER A C 1
ATOM 574 O O . SER A 1 74 ? 4.773 -19.344 -16.469 1 98 74 SER A O 1
ATOM 576 N N . HIS A 1 75 ? 5.879 -21.156 -15.859 1 98.12 75 HIS A N 1
ATOM 577 C CA . HIS A 1 75 ? 5.043 -22 -16.703 1 98.12 75 HIS A CA 1
ATOM 578 C C . HIS A 1 75 ? 5.125 -23.453 -16.297 1 98.12 75 HIS A C 1
ATOM 580 O O . HIS A 1 75 ? 6.199 -24.062 -16.328 1 98.12 75 HIS A O 1
ATOM 586 N N . THR A 1 76 ? 3.984 -24.078 -15.914 1 97.19 76 THR A N 1
ATOM 587 C CA . THR A 1 76 ? 3.955 -25.5 -15.594 1 97.19 76 THR A CA 1
ATOM 588 C C . THR A 1 76 ? 3.727 -26.328 -16.844 1 97.19 76 THR A C 1
ATOM 590 O O . THR A 1 76 ? 3.428 -25.781 -17.922 1 97.19 76 THR A O 1
ATOM 593 N N . GLN A 1 77 ? 3.926 -27.641 -16.719 1 97.25 77 GLN A N 1
ATOM 594 C CA . GLN A 1 77 ? 3.412 -28.547 -17.734 1 97.25 77 GLN A CA 1
ATOM 595 C C . GLN A 1 77 ? 1.891 -28.656 -17.656 1 97.25 77 GLN A C 1
ATOM 597 O O . GLN A 1 77 ? 1.273 -28.156 -16.719 1 97.25 77 GLN A O 1
ATOM 602 N N . LEU A 1 78 ? 1.334 -29.203 -18.781 1 97.69 78 LEU A N 1
ATOM 603 C CA . LEU A 1 78 ? -0.083 -29.547 -18.703 1 97.69 78 LEU A CA 1
ATOM 604 C C . LEU A 1 78 ? -0.33 -30.594 -17.641 1 97.69 78 LEU A C 1
ATOM 606 O O . LEU A 1 78 ? 0.209 -31.703 -17.719 1 97.69 78 LEU A O 1
ATOM 610 N N . GLU A 1 79 ? -1.028 -30.281 -16.594 1 96.69 79 GLU A N 1
ATOM 611 C CA . GLU A 1 79 ? -1.327 -31.234 -15.516 1 96.69 79 GLU A CA 1
ATOM 612 C C . GLU A 1 79 ? -2.607 -30.844 -14.781 1 96.69 79 GLU A C 1
ATOM 614 O O . GLU A 1 79 ? -3.084 -29.719 -14.906 1 96.69 79 GLU A O 1
ATOM 619 N N . THR A 1 80 ? -3.184 -31.875 -14.117 1 95.81 80 THR A N 1
ATOM 620 C CA . THR A 1 80 ? -4.348 -31.594 -13.289 1 95.81 80 THR A CA 1
ATOM 621 C C . THR A 1 80 ? -3.938 -30.875 -12.008 1 95.81 80 THR A C 1
ATOM 623 O O . THR A 1 80 ? -2.975 -31.266 -11.344 1 95.81 80 THR A O 1
ATOM 626 N N . ASP A 1 81 ? -4.652 -29.781 -11.703 1 94.31 81 ASP A N 1
ATOM 627 C CA . ASP A 1 81 ? -4.438 -28.984 -10.5 1 94.31 81 ASP A CA 1
ATOM 628 C C . ASP A 1 81 ? -3.014 -28.422 -10.453 1 94.31 81 ASP A C 1
ATOM 630 O O . ASP A 1 81 ? -2.314 -28.578 -9.453 1 94.31 81 ASP A O 1
ATOM 634 N N . PRO A 1 82 ? -2.527 -27.844 -11.602 1 95.5 82 PRO A N 1
ATOM 635 C CA . PRO A 1 82 ? -1.203 -27.219 -11.508 1 95.5 82 PRO A CA 1
ATOM 636 C C . PRO A 1 82 ? -1.113 -26.188 -10.383 1 95.5 82 PRO A C 1
ATOM 638 O O . PRO A 1 82 ? -2.1 -25.516 -10.078 1 95.5 82 PRO A O 1
ATOM 641 N N . LEU A 1 83 ? 0.058 -26.078 -9.836 1 95.06 83 LEU A N 1
ATOM 642 C CA . LEU A 1 83 ? 0.192 -25.25 -8.641 1 95.06 83 LEU A CA 1
ATOM 643 C C . LEU A 1 83 ? 1.522 -24.5 -8.641 1 95.06 83 LEU A C 1
ATOM 645 O O . LEU A 1 83 ? 2.521 -25 -9.156 1 95.06 83 LEU A O 1
ATOM 649 N N . TRP A 1 84 ? 1.52 -23.344 -8.133 1 96.19 84 TRP A N 1
ATOM 650 C CA . TRP A 1 84 ? 2.654 -22.484 -7.832 1 96.19 84 TRP A CA 1
ATOM 651 C C . TRP A 1 84 ? 2.545 -21.906 -6.422 1 96.19 84 TRP A C 1
ATOM 653 O O . TRP A 1 84 ? 1.446 -21.609 -5.953 1 96.19 84 TRP A O 1
ATOM 663 N N . TYR A 1 85 ? 3.689 -21.812 -5.711 1 95.94 85 TYR A N 1
ATOM 664 C CA . TYR A 1 85 ? 3.607 -21.125 -4.426 1 95.94 85 TYR A CA 1
ATOM 665 C C . TYR A 1 85 ? 4.906 -20.391 -4.117 1 95.94 85 TYR A C 1
ATOM 667 O O . TYR A 1 85 ? 5.953 -20.703 -4.691 1 95.94 85 TYR A O 1
ATOM 675 N N . VAL A 1 86 ? 4.785 -19.453 -3.275 1 96.88 86 VAL A N 1
ATOM 676 C CA . VAL A 1 86 ? 5.934 -18.688 -2.789 1 96.88 86 VAL A CA 1
ATOM 677 C C . VAL A 1 86 ? 6.023 -18.812 -1.269 1 96.88 86 VAL A C 1
ATOM 679 O O . VAL A 1 86 ? 5 -18.812 -0.579 1 96.88 86 VAL A O 1
ATOM 682 N N . ASP A 1 87 ? 7.27 -18.969 -0.855 1 96.44 87 ASP A N 1
ATOM 683 C CA . ASP A 1 87 ? 7.598 -18.984 0.568 1 96.44 87 ASP A CA 1
ATOM 684 C C . ASP A 1 87 ? 8.016 -17.594 1.047 1 96.44 87 ASP A C 1
ATOM 686 O O . ASP A 1 87 ? 9.102 -17.109 0.711 1 96.44 87 ASP A O 1
ATOM 690 N N . LEU A 1 88 ? 7.203 -17 1.964 1 97.25 88 LEU A N 1
ATOM 691 C CA . LEU A 1 88 ? 7.469 -15.641 2.412 1 97.25 88 LEU A CA 1
ATOM 692 C C . LEU A 1 88 ? 8.453 -15.633 3.576 1 97.25 88 LEU A C 1
ATOM 694 O O . LEU A 1 88 ? 8.883 -14.57 4.031 1 97.25 88 LEU A O 1
ATOM 698 N N . GLY A 1 89 ? 8.828 -16.766 3.986 1 95.38 89 GLY A N 1
ATOM 699 C CA . GLY A 1 89 ? 9.852 -16.906 5.012 1 95.38 89 GLY A CA 1
ATOM 700 C C . GLY A 1 89 ? 9.281 -16.984 6.414 1 95.38 89 GLY A C 1
ATOM 701 O O . GLY A 1 89 ? 9.859 -17.641 7.289 1 95.38 89 GLY A O 1
ATOM 702 N N . SER A 1 90 ? 8.211 -16.312 6.688 1 93.25 90 SER A N 1
ATOM 703 C CA . SER A 1 90 ? 7.473 -16.312 7.945 1 93.25 90 SER A CA 1
ATOM 704 C C . SER A 1 90 ? 6.004 -15.977 7.723 1 93.25 90 SER A C 1
ATOM 706 O O . SER A 1 90 ? 5.594 -15.664 6.602 1 93.25 90 SER A O 1
ATOM 708 N N . GLU A 1 91 ? 5.266 -16.109 8.789 1 93.88 91 GLU A N 1
ATOM 709 C CA . GLU A 1 91 ? 3.848 -15.789 8.695 1 93.88 91 GLU A CA 1
ATOM 710 C C . GLU A 1 91 ? 3.639 -14.289 8.523 1 93.88 91 GLU A C 1
ATOM 712 O O . GLU A 1 91 ? 4.32 -13.484 9.164 1 93.88 91 GLU A O 1
ATOM 717 N N . HIS A 1 92 ? 2.77 -13.992 7.664 1 95.69 92 HIS A N 1
ATOM 718 C CA . HIS A 1 92 ? 2.301 -12.633 7.422 1 95.69 92 HIS A CA 1
ATOM 719 C C . HIS A 1 92 ? 0.778 -12.578 7.371 1 95.69 92 HIS A C 1
ATOM 721 O O . HIS A 1 92 ? 0.124 -13.578 7.066 1 95.69 92 HIS A O 1
ATOM 727 N N . ALA A 1 93 ? 0.221 -11.445 7.848 1 96.38 93 ALA A N 1
ATOM 728 C CA . ALA A 1 93 ? -1.167 -11.141 7.512 1 96.38 93 ALA A CA 1
ATOM 729 C C . ALA A 1 93 ? -1.272 -10.547 6.109 1 96.38 93 ALA A C 1
ATOM 731 O O . ALA A 1 93 ? -0.871 -9.398 5.887 1 96.38 93 ALA A O 1
ATOM 732 N N . ILE A 1 94 ? -1.823 -11.375 5.184 1 98.44 94 ILE A N 1
ATOM 733 C CA . ILE A 1 94 ? -1.803 -10.992 3.777 1 98.44 94 ILE A CA 1
ATOM 734 C C . ILE A 1 94 ? -3.043 -10.164 3.449 1 98.44 94 ILE A C 1
ATOM 736 O O . ILE A 1 94 ? -4.168 -10.594 3.707 1 98.44 94 ILE A O 1
ATOM 740 N N . SER A 1 95 ? -2.859 -8.969 2.887 1 98.44 95 SER A N 1
ATOM 741 C CA . SER A 1 95 ? -3.977 -8.102 2.527 1 98.44 95 SER A CA 1
ATOM 742 C C . SER A 1 95 ? -4.441 -8.359 1.099 1 98.44 95 SER A C 1
ATOM 744 O O . SER A 1 95 ? -5.641 -8.492 0.845 1 98.44 95 SER A O 1
ATOM 746 N N . ALA A 1 96 ? -3.465 -8.492 0.177 1 98.69 96 ALA A N 1
ATOM 747 C CA . ALA A 1 96 ? -3.834 -8.656 -1.227 1 98.69 96 ALA A CA 1
ATOM 748 C C . ALA A 1 96 ? -2.725 -9.352 -2.008 1 98.69 96 ALA A C 1
ATOM 750 O O . ALA A 1 96 ? -1.552 -9.281 -1.633 1 98.69 96 ALA A O 1
ATOM 751 N N . VAL A 1 97 ? -3.107 -10.023 -3.055 1 98.88 97 VAL A N 1
ATOM 752 C CA . VAL A 1 97 ? -2.205 -10.641 -4.023 1 98.88 97 VAL A CA 1
ATOM 753 C C . VAL A 1 97 ? -2.508 -10.102 -5.422 1 98.88 97 VAL A C 1
ATOM 755 O O . VAL A 1 97 ? -3.664 -10.094 -5.855 1 98.88 97 VAL A O 1
ATOM 758 N N . VAL A 1 98 ? -1.449 -9.602 -6.066 1 98.81 98 VAL A N 1
ATOM 759 C CA . VAL A 1 98 ? -1.552 -9.094 -7.434 1 98.81 98 VAL A CA 1
ATOM 760 C C . VAL A 1 98 ? -0.932 -10.102 -8.406 1 98.81 98 VAL A C 1
ATOM 762 O O . VAL A 1 98 ? 0.192 -10.562 -8.195 1 98.81 98 VAL A O 1
ATOM 765 N N . VAL A 1 99 ? -1.682 -10.43 -9.422 1 98.81 99 VAL A N 1
ATOM 766 C CA . VAL A 1 99 ? -1.207 -11.43 -10.375 1 98.81 99 VAL A CA 1
ATOM 767 C C . VAL A 1 99 ? -1.231 -10.859 -11.789 1 98.81 99 VAL A C 1
ATOM 769 O O . VAL A 1 99 ? -2.268 -10.375 -12.25 1 98.81 99 VAL A O 1
ATOM 772 N N . LYS A 1 100 ? -0.089 -10.906 -12.461 1 98.56 100 LYS A N 1
ATOM 773 C CA . LYS A 1 100 ? 0.042 -10.531 -13.867 1 98.56 100 LYS A CA 1
ATOM 774 C C . LYS A 1 100 ? -0.099 -11.742 -14.781 1 98.56 100 LYS A C 1
ATOM 776 O O . LYS A 1 100 ? 0.631 -12.727 -14.633 1 98.56 100 LYS A O 1
ATOM 781 N N . ASN A 1 101 ? -1.036 -11.617 -15.688 1 98.5 101 ASN A N 1
ATOM 782 C CA . ASN A 1 101 ? -1.305 -12.656 -16.672 1 98.5 101 ASN A CA 1
ATOM 783 C C . ASN A 1 101 ? -0.388 -12.531 -17.891 1 98.5 101 ASN A C 1
ATOM 785 O O . ASN A 1 101 ? 0.229 -11.492 -18.094 1 98.5 101 ASN A O 1
ATOM 789 N N . ARG A 1 102 ? -0.3 -13.664 -18.562 1 97.62 102 ARG A N 1
ATOM 790 C CA . ARG A 1 102 ? 0.427 -13.672 -19.828 1 97.62 102 ARG A CA 1
ATOM 791 C C . ARG A 1 102 ? -0.195 -12.695 -20.812 1 97.62 102 ARG A C 1
ATOM 793 O O . ARG A 1 102 ? -1.417 -12.539 -20.859 1 97.62 102 ARG A O 1
ATOM 800 N N . GLU A 1 103 ? 0.682 -12.18 -21.703 1 97.38 103 GLU A N 1
ATOM 801 C CA . GLU A 1 103 ? 0.236 -11.047 -22.516 1 97.38 103 GLU A CA 1
ATOM 802 C C . GLU A 1 103 ? 0.105 -11.445 -23.984 1 97.38 103 GLU A C 1
ATOM 804 O O . GLU A 1 103 ? -0.592 -10.781 -24.75 1 97.38 103 GLU A O 1
ATOM 809 N N . ASP A 1 104 ? 0.741 -12.414 -24.422 1 96.94 104 ASP A N 1
ATOM 810 C CA . ASP A 1 104 ? 0.842 -12.68 -25.859 1 96.94 104 ASP A CA 1
ATOM 811 C C . ASP A 1 104 ? -0.234 -13.664 -26.312 1 96.94 104 ASP A C 1
ATOM 813 O O . ASP A 1 104 ? -0.633 -13.664 -27.469 1 96.94 104 ASP A O 1
ATOM 817 N N . SER A 1 105 ? -0.648 -14.625 -25.469 1 96.25 105 SER A N 1
ATOM 818 C CA . SER A 1 105 ? -1.694 -15.586 -25.797 1 96.25 105 SER A CA 1
ATOM 819 C C . SER A 1 105 ? -2.154 -16.344 -24.547 1 96.25 105 SER A C 1
ATOM 821 O O . SER A 1 105 ? -1.565 -16.203 -23.469 1 96.25 105 SER A O 1
ATOM 823 N N . CYS A 1 106 ? -3.273 -16.984 -24.672 1 96.94 106 CYS A N 1
ATOM 824 C CA . CYS A 1 106 ? -3.723 -18.016 -23.734 1 96.94 106 CYS A CA 1
ATOM 825 C C . CYS A 1 106 ? -4.059 -17.422 -22.375 1 96.94 106 CYS A C 1
ATOM 827 O O . CYS A 1 106 ? -3.947 -18.094 -21.359 1 96.94 106 CYS A O 1
ATOM 829 N N . GLY A 1 107 ? -4.379 -16.125 -22.359 1 97.19 107 GLY A N 1
ATOM 830 C CA . GLY A 1 107 ? -4.723 -15.5 -21.094 1 97.19 107 GLY A CA 1
ATOM 831 C C . GLY A 1 107 ? -5.879 -16.188 -20.391 1 97.19 107 GLY A C 1
ATOM 832 O O . GLY A 1 107 ? -5.945 -16.188 -19.156 1 97.19 107 GLY A O 1
ATOM 833 N N . GLU A 1 108 ? -6.777 -16.797 -21.062 1 98.12 108 GLU A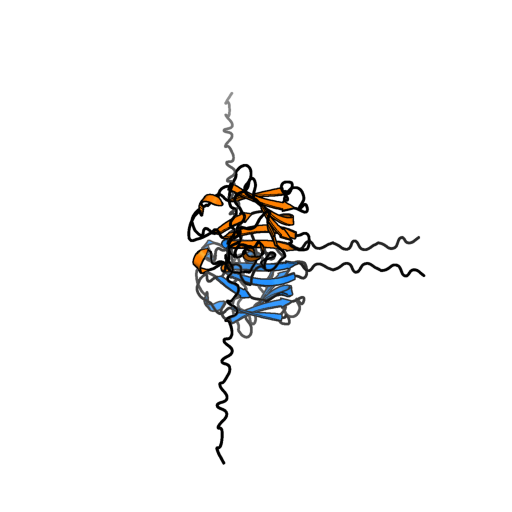 N 1
ATOM 834 C CA . GLU A 1 108 ? -7.984 -17.422 -20.516 1 98.12 108 GLU A CA 1
ATOM 835 C C . GLU A 1 108 ? -7.637 -18.609 -19.625 1 98.12 108 GLU A C 1
ATOM 837 O O . GLU A 1 108 ? -8.453 -19.016 -18.797 1 98.12 108 GLU A O 1
ATOM 842 N N . ARG A 1 109 ? -6.406 -19.172 -19.766 1 98.44 109 ARG A N 1
ATOM 843 C CA . ARG A 1 109 ? -6 -20.328 -18.984 1 98.44 109 ARG A CA 1
ATOM 844 C C . ARG A 1 109 ? -6.016 -20.016 -17.484 1 98.44 109 ARG A C 1
ATOM 846 O O . ARG A 1 109 ? -6.25 -20.906 -16.672 1 98.44 109 ARG A O 1
ATOM 853 N N . LEU A 1 110 ? -5.805 -18.766 -17.172 1 98.62 110 LEU A N 1
ATOM 854 C CA . LEU A 1 110 ? -5.637 -18.359 -15.781 1 98.62 110 LEU A CA 1
ATOM 855 C C . LEU A 1 110 ? -6.992 -18.219 -15.094 1 98.62 110 LEU A C 1
ATOM 857 O O . LEU A 1 110 ? -7.066 -18.156 -13.867 1 98.62 110 LEU A O 1
ATOM 861 N N . LYS A 1 111 ? -8.055 -18.109 -15.898 1 98.38 111 LYS A N 1
ATOM 862 C CA . LYS A 1 111 ? -9.383 -17.938 -15.32 1 98.38 111 LYS A CA 1
ATOM 863 C C . LYS A 1 111 ? -9.734 -19.109 -14.406 1 98.38 111 LYS A C 1
ATOM 865 O O . LYS A 1 111 ? -9.523 -20.266 -14.758 1 98.38 111 LYS A O 1
ATOM 870 N N . GLY A 1 112 ? -10.211 -18.75 -13.211 1 97.81 112 GLY A N 1
ATOM 871 C CA . GLY A 1 112 ? -10.594 -19.766 -12.25 1 97.81 112 GLY A CA 1
ATOM 872 C C . GLY A 1 112 ? -9.477 -20.141 -11.289 1 97.81 112 GLY A C 1
ATOM 873 O O . GLY A 1 112 ? -9.695 -20.891 -10.344 1 97.81 112 GLY A O 1
ATOM 874 N N . ALA A 1 113 ? -8.297 -19.656 -11.484 1 98 113 ALA A N 1
ATOM 875 C CA . ALA A 1 113 ? -7.207 -19.922 -10.547 1 98 113 ALA A CA 1
ATOM 876 C C . ALA A 1 113 ? -7.562 -19.438 -9.148 1 98 113 ALA A C 1
ATOM 878 O O . ALA A 1 113 ? -8.148 -18.359 -8.984 1 98 113 ALA A O 1
ATOM 879 N N . GLU A 1 114 ? -7.191 -20.219 -8.203 1 97.06 114 GLU A N 1
ATOM 880 C CA . GLU A 1 114 ? -7.457 -19.906 -6.805 1 97.06 114 GLU A CA 1
ATOM 881 C C . GLU A 1 114 ? -6.188 -19.453 -6.086 1 97.06 114 GLU A C 1
ATOM 883 O O . GLU A 1 114 ? -5.117 -20.031 -6.301 1 97.06 114 GLU A O 1
ATOM 888 N N . ILE A 1 115 ? -6.367 -18.469 -5.27 1 98 115 ILE A N 1
ATOM 889 C CA . ILE A 1 115 ? -5.285 -18 -4.406 1 98 115 ILE A CA 1
ATOM 890 C C . ILE A 1 115 ? -5.586 -18.359 -2.955 1 98 115 ILE A C 1
ATOM 892 O O . ILE A 1 115 ? -6.668 -18.062 -2.447 1 98 115 ILE A O 1
ATOM 896 N N . ARG A 1 116 ? -4.613 -18.984 -2.342 1 97.25 116 ARG A N 1
ATOM 897 C CA . ARG A 1 116 ? -4.758 -19.406 -0.95 1 97.25 116 ARG A CA 1
ATOM 898 C C . ARG A 1 116 ? -3.559 -18.969 -0.118 1 97.25 116 ARG A C 1
ATOM 900 O O . ARG A 1 116 ? -2.455 -18.812 -0.645 1 97.25 116 ARG A O 1
ATOM 907 N N . VAL A 1 117 ? -3.844 -18.781 1.125 1 97.5 117 VAL A N 1
ATOM 908 C CA . VAL A 1 117 ? -2.82 -18.406 2.092 1 97.5 117 VAL A CA 1
ATOM 909 C C . VAL A 1 117 ? -2.846 -19.359 3.279 1 97.5 117 VAL A C 1
ATOM 911 O O . VAL A 1 117 ? -3.918 -19.734 3.764 1 97.5 117 VAL A O 1
ATOM 914 N N . GLY A 1 118 ? -1.665 -19.75 3.666 1 96.06 118 GLY A N 1
ATOM 915 C CA . GLY A 1 118 ? -1.585 -20.625 4.824 1 96.06 118 GLY A CA 1
ATOM 916 C C . GLY A 1 118 ? -0.177 -21.109 5.109 1 96.06 118 GLY A C 1
ATOM 917 O O . GLY A 1 118 ? 0.792 -20.578 4.57 1 96.06 118 GLY A O 1
ATOM 918 N N . ASP A 1 119 ? -0.075 -22.109 5.992 1 93.62 119 ASP A N 1
ATOM 919 C CA . ASP A 1 119 ? 1.23 -22.562 6.461 1 93.62 119 ASP A CA 1
ATOM 920 C C . ASP A 1 119 ? 1.537 -23.969 5.949 1 93.62 119 ASP A C 1
ATOM 922 O O . ASP A 1 119 ? 2.611 -24.516 6.219 1 93.62 119 ASP A O 1
ATOM 926 N N . SER A 1 120 ? 0.659 -24.438 5.285 1 86.81 120 SER A N 1
ATOM 927 C CA . SER A 1 120 ? 0.852 -25.812 4.82 1 86.81 120 SER A CA 1
ATOM 928 C C . SER A 1 120 ? 1.377 -25.844 3.389 1 86.81 120 SER A C 1
ATOM 930 O O . SER A 1 120 ? 0.896 -25.109 2.529 1 86.81 120 SER A O 1
ATOM 932 N N . VAL A 1 121 ? 2.412 -26.641 3.184 1 76.12 121 VAL A N 1
ATOM 933 C CA . VAL A 1 121 ? 2.777 -26.891 1.796 1 76.12 121 VAL A CA 1
ATOM 934 C C . VAL A 1 121 ? 2.285 -28.281 1.381 1 76.12 121 VAL A C 1
ATOM 936 O O . VAL A 1 121 ? 2.406 -28.656 0.215 1 76.12 121 VAL A O 1
ATOM 939 N N . GLN A 1 122 ? 1.737 -28.875 2.35 1 78.25 122 GLN A N 1
ATOM 940 C CA . GLN A 1 122 ? 1.215 -30.203 2.029 1 78.25 122 GLN A CA 1
ATOM 941 C C . GLN A 1 122 ? 0.114 -30.125 0.977 1 78.25 122 GLN A C 1
ATOM 943 O O . GLN A 1 122 ? -0.715 -29.203 1.007 1 78.25 122 GLN A O 1
ATOM 948 N N . ASN A 1 123 ? 0.109 -31.125 0.12 1 72.12 123 ASN A N 1
ATOM 949 C CA . ASN A 1 123 ? -0.854 -31.203 -0.974 1 72.12 123 ASN A CA 1
ATOM 950 C C . ASN A 1 123 ? -0.896 -29.906 -1.778 1 72.12 123 ASN A C 1
ATOM 952 O O . ASN A 1 123 ? -1.974 -29.438 -2.137 1 72.12 123 ASN A O 1
ATOM 956 N N . HIS A 1 124 ? 0.239 -29.328 -1.786 1 66.44 124 HIS A N 1
ATOM 957 C CA . HIS A 1 124 ? 0.458 -28.109 -2.574 1 66.44 124 HIS A CA 1
ATOM 958 C C . HIS A 1 124 ? -0.309 -26.922 -1.991 1 66.44 124 HIS A C 1
ATOM 960 O O . HIS A 1 124 ? -0.789 -26.062 -2.734 1 66.44 124 HIS A O 1
ATOM 966 N N . GLY A 1 125 ? -0.566 -27 -0.717 1 72.94 125 GLY A N 1
ATOM 967 C CA . GLY A 1 125 ? -1.212 -25.891 -0.036 1 72.94 125 GLY A CA 1
ATOM 968 C C . GLY A 1 125 ? -2.703 -25.812 -0.301 1 72.94 125 GLY A C 1
ATOM 969 O O . GLY A 1 125 ? -3.334 -24.781 -0.049 1 72.94 125 GLY A O 1
ATOM 970 N N . LYS A 1 126 ? -3.227 -26.875 -0.86 1 74.88 126 LYS A N 1
ATOM 971 C CA . LYS A 1 126 ? -4.637 -26.891 -1.23 1 74.88 126 LYS A CA 1
ATOM 972 C C . LYS A 1 126 ? -5.527 -26.656 -0.013 1 74.88 126 LYS A C 1
ATOM 974 O O . LYS A 1 126 ? -6.66 -26.188 -0.146 1 74.88 126 LYS A O 1
ATOM 979 N N . ASP A 1 127 ? -4.973 -26.922 1.134 1 83.06 127 ASP A N 1
ATOM 980 C CA . ASP A 1 127 ? -5.801 -26.844 2.334 1 83.06 127 ASP A CA 1
ATOM 981 C C . ASP A 1 127 ? -5.672 -25.484 3.002 1 83.06 127 ASP A C 1
ATOM 983 O O . ASP A 1 127 ? -6.312 -25.219 4.02 1 83.06 127 ASP A O 1
ATOM 987 N N . ASN A 1 128 ? -4.941 -24.688 2.389 1 93.38 128 ASN A N 1
ATOM 988 C CA . ASN A 1 128 ? -4.812 -23.344 2.949 1 93.38 128 ASN A CA 1
ATOM 989 C C . ASN A 1 128 ? -6.062 -22.516 2.697 1 93.38 128 ASN A C 1
ATOM 991 O O . ASN A 1 128 ? -6.961 -22.938 1.963 1 93.38 128 ASN A O 1
ATOM 995 N N . VAL A 1 129 ? -6.195 -21.422 3.375 1 95.75 129 VAL A N 1
ATOM 996 C CA . VAL A 1 129 ? -7.414 -20.625 3.381 1 95.75 129 VAL A CA 1
ATOM 997 C C . VAL A 1 129 ? -7.547 -19.875 2.055 1 95.75 129 VAL A C 1
ATOM 999 O O . VAL A 1 129 ? -6.594 -19.25 1.592 1 95.75 129 VAL A O 1
ATOM 1002 N N . LEU A 1 130 ? -8.703 -19.969 1.441 1 96.88 130 LEU A N 1
ATOM 1003 C CA . LEU A 1 130 ? -8.969 -19.328 0.155 1 96.88 130 LEU A CA 1
ATOM 1004 C C . LEU A 1 130 ? -9.117 -17.828 0.312 1 96.88 130 LEU A C 1
ATOM 1006 O O . LEU A 1 130 ? -9.906 -17.359 1.138 1 96.88 130 LEU A O 1
ATOM 1010 N N . CYS A 1 131 ? -8.352 -17.141 -0.473 1 98.25 131 CYS A N 1
ATOM 1011 C CA . CYS A 1 131 ? -8.547 -15.703 -0.567 1 98.25 131 CYS A CA 1
ATOM 1012 C C . CYS A 1 131 ? -9.594 -15.359 -1.622 1 98.25 131 CYS A C 1
ATOM 1014 O O . CYS A 1 131 ? -10.492 -14.555 -1.37 1 98.25 131 CYS A O 1
ATOM 1016 N N . GLY A 1 132 ? -9.391 -15.867 -2.748 1 98.12 132 GLY A N 1
ATOM 1017 C CA . GLY A 1 132 ? -10.273 -15.586 -3.865 1 98.12 132 GLY A CA 1
ATOM 1018 C C . GLY A 1 132 ? -9.867 -16.297 -5.145 1 98.12 132 GLY A C 1
ATOM 1019 O O . GLY A 1 132 ? -8.992 -17.156 -5.125 1 98.12 132 GLY A O 1
ATOM 1020 N N . THR A 1 133 ? -10.617 -15.969 -6.172 1 98.25 133 THR A N 1
ATOM 1021 C CA . THR A 1 133 ? -10.414 -16.578 -7.48 1 98.25 133 THR A CA 1
ATOM 1022 C C . THR A 1 133 ? -10.195 -15.516 -8.547 1 98.25 133 THR A C 1
ATOM 1024 O O . THR A 1 133 ? -10.836 -14.461 -8.523 1 98.25 133 THR A O 1
ATOM 1027 N N . ILE A 1 134 ? -9.328 -15.867 -9.492 1 98.69 134 ILE A N 1
ATOM 1028 C CA . ILE A 1 134 ? -9.117 -14.961 -10.625 1 98.69 134 ILE A CA 1
ATOM 1029 C C . ILE A 1 134 ? -10.242 -15.133 -11.641 1 98.69 134 ILE A C 1
ATOM 1031 O O . ILE A 1 134 ? -10.5 -16.25 -12.109 1 98.69 134 ILE A O 1
ATOM 1035 N N . THR A 1 135 ? -10.82 -13.984 -11.977 1 98.44 135 THR A N 1
ATOM 1036 C CA . THR A 1 135 ? -11.953 -14.055 -12.883 1 98.44 135 THR A CA 1
ATOM 1037 C C . THR A 1 135 ? -11.609 -13.422 -14.227 1 98.44 135 THR A C 1
ATOM 1039 O O . THR A 1 135 ? -12.312 -13.633 -15.219 1 98.44 135 THR A O 1
ATOM 1042 N N . ASP A 1 136 ? -10.57 -12.609 -14.281 1 98.12 136 ASP A N 1
ATOM 1043 C CA . ASP A 1 136 ? -10.164 -11.945 -15.516 1 98.12 136 ASP A CA 1
ATOM 1044 C C . ASP A 1 136 ? -9.094 -12.75 -16.25 1 98.12 136 ASP A C 1
ATOM 1046 O O . ASP A 1 136 ? -7.973 -12.891 -15.75 1 98.12 136 ASP A O 1
ATOM 1050 N N . GLY A 1 137 ? -9.367 -13.273 -17.391 1 97.5 137 GLY A N 1
ATOM 1051 C CA . GLY A 1 137 ? -8.438 -14.07 -18.188 1 97.5 137 GLY A CA 1
ATOM 1052 C C . GLY A 1 137 ? -7.953 -13.352 -19.422 1 97.5 137 GLY A C 1
ATOM 1053 O O . GLY A 1 137 ? -7.477 -13.984 -20.375 1 97.5 137 GLY A O 1
ATOM 1054 N N . SER A 1 138 ? -8.18 -11.984 -19.469 1 98 138 SER A N 1
ATOM 1055 C CA . SER A 1 138 ? -7.742 -11.242 -20.641 1 98 138 SER A CA 1
ATOM 1056 C C . SER A 1 138 ? -6.219 -11.203 -20.734 1 98 138 SER A C 1
ATOM 1058 O O . SER A 1 138 ? -5.527 -11.336 -19.719 1 98 138 SER A O 1
ATOM 1060 N N . LEU A 1 139 ? -5.75 -11.031 -21.953 1 97.94 139 LEU A N 1
ATOM 1061 C CA . LEU A 1 139 ? -4.309 -10.984 -22.172 1 97.94 139 LEU A CA 1
ATOM 1062 C C . LEU A 1 139 ? -3.672 -9.859 -21.359 1 97.94 139 LEU A C 1
ATOM 1064 O O . LEU A 1 139 ? -4.113 -8.711 -21.438 1 97.94 139 LEU A O 1
ATOM 1068 N N . GLY A 1 140 ? -2.742 -10.25 -20.547 1 97.81 140 GLY A N 1
ATOM 1069 C CA . GLY A 1 140 ? -1.961 -9.258 -19.828 1 97.81 140 GLY A CA 1
ATOM 1070 C C . GLY A 1 140 ? -2.695 -8.664 -18.641 1 97.81 140 GLY A C 1
ATOM 1071 O O . GLY A 1 140 ? -2.211 -7.719 -18.016 1 97.81 140 GLY A O 1
ATOM 1072 N N . SER A 1 141 ? -3.814 -9.203 -18.312 1 98.12 141 SER A N 1
ATOM 1073 C CA . SER A 1 141 ? -4.594 -8.656 -17.203 1 98.12 141 SER A CA 1
ATOM 1074 C C . SER A 1 141 ? -3.791 -8.656 -15.914 1 98.12 141 SER A C 1
ATOM 1076 O O . SER A 1 141 ? -2.906 -9.5 -15.727 1 98.12 141 SER A O 1
ATOM 1078 N N . ILE A 1 142 ? -4.031 -7.672 -15.133 1 98.12 142 ILE A N 1
ATOM 1079 C CA . ILE A 1 142 ? -3.537 -7.598 -13.758 1 98.12 142 ILE A CA 1
ATOM 1080 C C . ILE A 1 142 ? -4.699 -7.738 -12.781 1 98.12 142 ILE A C 1
ATOM 1082 O O . ILE A 1 142 ? -5.578 -6.875 -12.727 1 98.12 142 ILE A O 1
ATOM 1086 N N . SER A 1 143 ? -4.738 -8.828 -12.023 1 98.31 143 SER A N 1
ATOM 1087 C CA . SER A 1 143 ? -5.797 -9.094 -11.055 1 98.31 143 SER A CA 1
ATOM 1088 C C . SER A 1 143 ? -5.324 -8.812 -9.633 1 98.31 143 SER A C 1
ATOM 1090 O O . SER A 1 143 ? -4.184 -9.125 -9.281 1 98.31 143 SER A O 1
ATOM 1092 N N . THR A 1 144 ? -6.176 -8.172 -8.93 1 98.25 144 THR A N 1
ATOM 1093 C CA . THR A 1 144 ? -5.949 -8 -7.5 1 98.25 144 THR A CA 1
ATOM 1094 C C . THR A 1 144 ? -6.953 -8.82 -6.691 1 98.25 144 THR A C 1
ATOM 1096 O O . THR A 1 144 ? -8.164 -8.602 -6.797 1 98.25 144 THR A O 1
ATOM 1099 N N . ILE A 1 145 ? -6.41 -9.75 -5.898 1 98.69 145 ILE A N 1
ATOM 1100 C CA . ILE A 1 145 ? -7.234 -10.578 -5.027 1 98.69 145 ILE A CA 1
ATOM 1101 C C . ILE A 1 145 ? -7.02 -10.172 -3.572 1 98.69 145 ILE A C 1
ATOM 1103 O O . ILE A 1 145 ? -5.898 -10.242 -3.059 1 98.69 145 ILE A O 1
ATOM 1107 N N . PHE A 1 146 ? -8.125 -9.82 -2.938 1 98.5 146 PHE A N 1
ATOM 1108 C CA . PHE A 1 146 ? -8.023 -9.375 -1.555 1 98.5 146 PHE A CA 1
ATOM 1109 C C . PHE A 1 146 ? -8.133 -10.547 -0.592 1 98.5 146 PHE A C 1
ATOM 1111 O O . PHE A 1 146 ? -9.023 -11.391 -0.738 1 98.5 146 PHE A O 1
ATOM 1118 N N . CYS A 1 147 ? -7.168 -10.578 0.366 1 98.62 147 CYS A N 1
ATOM 1119 C CA . CYS A 1 147 ? -7.121 -11.688 1.311 1 98.62 147 CYS A CA 1
ATOM 1120 C C . CYS A 1 147 ? -7.602 -11.25 2.689 1 98.62 147 CYS A C 1
ATOM 1122 O O . CYS A 1 147 ? -7.734 -12.078 3.594 1 98.62 147 CYS A O 1
ATOM 1124 N N . HIS A 1 148 ? -7.785 -9.992 2.893 1 97.31 148 HIS A N 1
ATOM 1125 C CA . HIS A 1 148 ? -8.398 -9.43 4.09 1 97.31 148 HIS A CA 1
ATOM 1126 C C . HIS A 1 148 ? -7.66 -9.867 5.348 1 97.31 148 HIS A C 1
ATOM 1128 O O . HIS A 1 148 ? -8.289 -10.195 6.359 1 97.31 148 HIS A O 1
ATOM 1134 N N . GLY A 1 149 ? -6.387 -9.984 5.277 1 97.19 149 GLY A N 1
ATOM 1135 C CA . GLY A 1 149 ? -5.566 -10.188 6.461 1 97.19 149 GLY A CA 1
ATOM 1136 C C . GLY A 1 149 ? -5.406 -11.648 6.828 1 97.19 149 GLY A C 1
ATOM 1137 O O . GLY A 1 149 ? -4.973 -11.977 7.934 1 97.19 149 GLY A O 1
ATOM 1138 N N . LYS A 1 150 ? -5.781 -12.547 5.961 1 97.81 150 LYS A N 1
ATOM 1139 C CA . LYS A 1 150 ? -5.535 -13.961 6.242 1 97.81 150 LYS A CA 1
ATOM 1140 C C . LYS A 1 150 ? -4.055 -14.219 6.504 1 97.81 150 LYS A C 1
ATOM 1142 O O . LYS A 1 150 ? -3.191 -13.648 5.836 1 97.81 150 LYS A O 1
ATOM 1147 N N . ILE A 1 151 ? -3.832 -15.195 7.449 1 96.25 151 ILE A N 1
ATOM 1148 C CA . ILE A 1 151 ? -2.48 -15.383 7.961 1 96.25 151 ILE A CA 1
ATOM 1149 C C . ILE A 1 151 ? -1.862 -16.641 7.344 1 96.25 151 ILE A C 1
ATOM 1151 O O . ILE A 1 151 ? -2.514 -17.672 7.258 1 96.25 151 ILE A O 1
ATOM 1155 N N . GLY A 1 152 ? -0.611 -16.438 6.914 1 95.94 152 GLY A N 1
ATOM 1156 C CA . GLY A 1 152 ? 0.132 -17.594 6.445 1 95.94 152 GLY A CA 1
ATOM 1157 C C . GLY A 1 152 ? 1.519 -17.25 5.938 1 95.94 152 GLY A C 1
ATOM 1158 O O . GLY A 1 152 ? 1.809 -16.094 5.652 1 95.94 152 GLY A O 1
ATOM 1159 N N . ARG A 1 153 ? 2.35 -18.281 5.871 1 95.19 153 ARG A N 1
ATOM 1160 C CA . ARG A 1 153 ? 3.709 -18.172 5.355 1 95.19 153 ARG A CA 1
ATOM 1161 C C . ARG A 1 153 ? 3.74 -18.359 3.842 1 95.19 153 ARG A C 1
ATOM 1163 O O . ARG A 1 153 ? 4.555 -17.734 3.15 1 95.19 153 ARG A O 1
ATOM 1170 N N . TYR A 1 154 ? 2.779 -19.125 3.436 1 96.31 154 TYR A N 1
ATOM 1171 C CA . TYR A 1 154 ? 2.799 -19.484 2.023 1 96.31 154 TYR A CA 1
ATOM 1172 C C . TYR A 1 154 ? 1.609 -18.875 1.289 1 96.31 154 TYR A C 1
ATOM 1174 O O . TYR A 1 154 ? 0.494 -18.844 1.813 1 96.31 154 TYR A O 1
ATOM 1182 N N . VAL A 1 155 ? 1.894 -18.359 0.119 1 97.44 155 VAL A N 1
ATOM 1183 C CA . VAL A 1 155 ? 0.852 -18 -0.833 1 97.44 155 VAL A CA 1
ATOM 1184 C C . VAL A 1 155 ? 0.858 -18.969 -2.012 1 97.44 155 VAL A C 1
ATOM 1186 O O . VAL A 1 155 ? 1.898 -19.188 -2.635 1 97.44 155 VAL A O 1
ATOM 1189 N N . THR A 1 156 ? -0.306 -19.562 -2.264 1 96.88 156 THR A N 1
ATOM 1190 C CA . THR A 1 156 ? -0.423 -20.578 -3.301 1 96.88 156 THR A CA 1
ATOM 1191 C C . THR A 1 156 ? -1.413 -20.141 -4.379 1 96.88 156 THR A C 1
ATOM 1193 O O . THR A 1 156 ? -2.471 -19.594 -4.07 1 96.88 156 THR A O 1
ATOM 1196 N N . ILE A 1 157 ? -1.058 -20.422 -5.625 1 97.19 157 ILE A N 1
ATOM 1197 C CA . ILE A 1 157 ? -1.944 -20.234 -6.77 1 97.19 157 ILE A CA 1
ATOM 1198 C C . ILE A 1 157 ? -2.094 -21.547 -7.527 1 97.19 157 ILE A C 1
ATOM 1200 O O . ILE A 1 157 ? -1.098 -22.172 -7.91 1 97.19 157 ILE A O 1
ATOM 1204 N N . SER A 1 158 ? -3.312 -21.984 -7.711 1 96.31 158 SER A N 1
ATOM 1205 C CA . SER A 1 158 ? -3.57 -23.234 -8.43 1 96.31 158 SER A CA 1
ATOM 1206 C C . SER A 1 158 ? -4.82 -23.125 -9.297 1 96.31 158 SER A C 1
ATOM 1208 O O . SER A 1 158 ? -5.625 -22.203 -9.117 1 96.31 158 SER A O 1
ATOM 1210 N N . ILE A 1 159 ? -4.875 -23.953 -10.273 1 96.75 159 ILE A N 1
ATOM 1211 C CA . ILE A 1 159 ? -6.086 -24.109 -11.07 1 96.75 159 ILE A CA 1
ATOM 1212 C C . ILE A 1 159 ? -6.73 -25.453 -10.766 1 96.75 159 ILE A C 1
ATOM 1214 O O . ILE A 1 159 ? -6.328 -26.484 -11.32 1 96.75 159 ILE A O 1
ATOM 1218 N N . PRO A 1 160 ? -7.766 -25.422 -9.945 1 94.5 160 PRO A N 1
ATOM 1219 C CA . PRO A 1 160 ? -8.297 -26.719 -9.484 1 94.5 160 PRO A CA 1
ATOM 1220 C C . PRO A 1 160 ? -9.258 -27.344 -10.492 1 94.5 160 PRO A C 1
ATOM 1222 O O . PRO A 1 160 ? -9.977 -26.641 -11.195 1 94.5 160 PRO A O 1
ATOM 1225 N N . GLY A 1 161 ? -9.25 -28.641 -10.477 1 93.44 161 GLY A N 1
ATOM 1226 C CA . GLY A 1 161 ? -10.344 -29.422 -11.023 1 93.44 161 GLY A CA 1
ATOM 1227 C C . GLY A 1 161 ? -10.227 -29.656 -12.516 1 93.44 161 GLY A C 1
ATOM 1228 O O . GLY A 1 161 ? -11.141 -30.203 -13.141 1 93.44 161 GLY A O 1
ATOM 1229 N N . ARG A 1 162 ? -9.086 -29.203 -13.211 1 95.31 162 A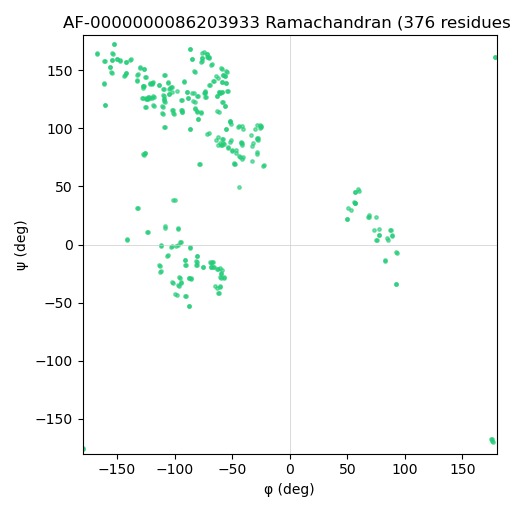RG A N 1
ATOM 1230 C CA . ARG A 1 162 ? -8.961 -29.453 -14.648 1 95.31 162 ARG A CA 1
ATOM 1231 C C . ARG A 1 162 ? -7.492 -29.469 -15.062 1 95.31 162 ARG A C 1
ATOM 1233 O O . ARG A 1 162 ? -6.645 -28.859 -14.406 1 95.31 162 ARG A O 1
ATOM 1240 N N . PRO A 1 163 ? -7.215 -30.312 -16.094 1 97.75 163 PRO A N 1
ATOM 1241 C CA . PRO A 1 163 ? -5.879 -30.172 -16.688 1 97.75 163 PRO A CA 1
ATOM 1242 C C . PRO A 1 163 ? -5.641 -28.812 -17.328 1 97.75 163 PRO A C 1
ATOM 1244 O O . PRO A 1 163 ? -6.477 -28.328 -18.094 1 97.75 163 PRO A O 1
ATOM 1247 N N . GLU A 1 164 ? -4.562 -28.203 -16.938 1 98.12 164 GLU A N 1
ATOM 1248 C CA . GLU A 1 164 ? -4.25 -26.875 -17.453 1 98.12 164 GLU A CA 1
ATOM 1249 C C . GLU A 1 164 ? -2.771 -26.547 -17.281 1 98.12 164 GLU A C 1
ATOM 1251 O O . GLU A 1 164 ? -2.082 -27.188 -16.469 1 98.12 164 GLU A O 1
ATOM 1256 N N . TYR A 1 165 ? -2.268 -25.594 -18.094 1 97.81 165 TYR A N 1
ATOM 1257 C CA . TYR A 1 165 ? -1.002 -24.922 -17.844 1 97.81 165 TYR A CA 1
ATOM 1258 C C . TYR A 1 165 ? -1.188 -23.75 -16.891 1 97.81 165 TYR A C 1
ATOM 1260 O O . TYR A 1 165 ? -2.145 -22.969 -17.016 1 97.81 165 TYR A O 1
ATOM 1268 N N . LEU A 1 166 ? -0.384 -23.672 -15.891 1 97.75 166 LEU A N 1
ATOM 1269 C CA . LEU A 1 166 ? -0.355 -22.484 -15.055 1 97.75 166 LEU A CA 1
ATOM 1270 C C . LEU A 1 166 ? 0.824 -21.594 -15.422 1 97.75 166 LEU A C 1
ATOM 1272 O O . LEU A 1 166 ? 1.98 -22 -15.289 1 97.75 166 LEU A O 1
ATOM 1276 N N . THR A 1 167 ? 0.526 -20.484 -15.945 1 98.25 167 THR A N 1
ATOM 1277 C CA . THR A 1 167 ? 1.53 -19.5 -16.312 1 98.25 167 THR A CA 1
ATOM 1278 C C . THR A 1 167 ? 1.329 -18.203 -15.516 1 98.25 167 THR A C 1
ATOM 1280 O O . THR A 1 167 ? 0.25 -17.609 -15.547 1 98.25 167 THR A O 1
ATOM 1283 N N . LEU A 1 168 ? 2.285 -17.844 -14.773 1 98.5 168 LEU A N 1
ATOM 1284 C CA . LEU A 1 168 ? 2.285 -16.609 -13.984 1 98.5 168 LEU A CA 1
ATOM 1285 C C . LEU A 1 168 ? 3.445 -15.703 -14.398 1 98.5 168 LEU A C 1
ATOM 1287 O O . LEU A 1 168 ? 4.609 -16.109 -14.312 1 98.5 168 LEU A O 1
ATOM 1291 N N . CYS A 1 169 ? 3.152 -14.438 -14.75 1 98.06 169 CYS A N 1
ATOM 1292 C CA . CYS A 1 169 ? 4.23 -13.562 -15.211 1 98.06 169 CYS A CA 1
ATOM 1293 C C . CYS A 1 169 ? 4.758 -12.703 -14.062 1 98.06 169 CYS A C 1
ATOM 1295 O O . CYS A 1 169 ? 5.914 -12.281 -14.086 1 98.06 169 CYS A O 1
ATOM 1297 N N . GLU A 1 170 ? 3.926 -12.438 -13.141 1 98.5 170 GLU A N 1
ATOM 1298 C CA . GLU A 1 170 ? 4.348 -11.789 -11.898 1 98.5 170 GLU A CA 1
ATOM 1299 C C . GLU A 1 170 ? 3.307 -11.984 -10.805 1 98.5 170 GLU A C 1
ATOM 1301 O O . GLU A 1 170 ? 2.104 -11.898 -11.055 1 98.5 170 GLU A O 1
ATOM 1306 N N . VAL A 1 171 ? 3.785 -12.25 -9.617 1 98.81 171 VAL A N 1
ATOM 1307 C CA . VAL A 1 171 ? 2.951 -12.32 -8.422 1 98.81 171 VAL A CA 1
ATOM 1308 C C . VAL A 1 171 ? 3.506 -11.383 -7.355 1 98.81 171 VAL A C 1
ATOM 1310 O O . VAL A 1 171 ? 4.66 -11.508 -6.945 1 98.81 171 VAL A O 1
ATOM 1313 N N . GLU A 1 172 ? 2.723 -10.43 -6.992 1 98.75 172 GLU A N 1
ATOM 1314 C CA . GLU A 1 172 ? 3.061 -9.531 -5.895 1 98.75 172 GLU A CA 1
ATOM 1315 C C . GLU A 1 172 ? 2.172 -9.789 -4.68 1 98.75 172 GLU A C 1
ATOM 1317 O O . GLU A 1 172 ? 0.96 -9.969 -4.82 1 98.75 172 GLU A O 1
ATOM 1322 N N . VAL A 1 173 ? 2.828 -9.852 -3.529 1 98.81 173 VAL A N 1
ATOM 1323 C CA . VAL A 1 173 ? 2.105 -10.117 -2.289 1 98.81 173 VAL A CA 1
ATOM 1324 C C . VAL A 1 173 ? 2.264 -8.938 -1.337 1 98.81 173 VAL A C 1
ATOM 1326 O O . VAL A 1 173 ? 3.383 -8.492 -1.066 1 98.81 173 VAL A O 1
ATOM 1329 N N . TYR A 1 174 ? 1.145 -8.461 -0.876 1 98.44 174 TYR A N 1
ATOM 1330 C CA . TYR A 1 174 ? 1.131 -7.348 0.071 1 98.44 174 TYR A CA 1
ATOM 1331 C C . TYR A 1 174 ? 0.463 -7.758 1.379 1 98.44 174 TYR A C 1
ATOM 1333 O O . TYR A 1 174 ? -0.537 -8.477 1.374 1 98.44 174 TYR A O 1
ATOM 1341 N N . GLY A 1 175 ? 1.079 -7.309 2.449 1 97.25 175 GLY A N 1
ATOM 1342 C CA . GLY A 1 175 ? 0.662 -7.664 3.797 1 97.25 175 GLY A CA 1
ATOM 1343 C C . GLY A 1 175 ? 1.574 -7.102 4.871 1 97.25 175 GLY A C 1
ATOM 1344 O O . GLY A 1 175 ? 2.344 -6.172 4.613 1 97.25 175 GLY A O 1
ATOM 1345 N N . THR A 1 176 ? 1.346 -7.574 6.105 1 93.19 176 THR A N 1
ATOM 1346 C CA . THR A 1 176 ? 2.123 -7.109 7.25 1 93.19 176 THR A CA 1
ATOM 1347 C C . THR A 1 176 ? 2.727 -8.289 8.008 1 93.19 176 THR A C 1
ATOM 1349 O O . THR A 1 176 ? 2.072 -9.32 8.188 1 93.19 176 THR A O 1
ATOM 1352 N N . LYS A 1 177 ? 4 -8.055 8.336 1 89.44 177 LYS A N 1
ATOM 1353 C CA . LYS A 1 177 ? 4.637 -9.062 9.172 1 89.44 177 LYS A CA 1
ATOM 1354 C C . LYS A 1 177 ? 3.994 -9.117 10.555 1 89.44 177 LYS A C 1
ATOM 1356 O O . LYS A 1 177 ? 3.691 -8.078 11.148 1 89.44 177 LYS A O 1
ATOM 1361 N N . LEU A 1 178 ? 3.812 -10.352 11.125 1 86.62 178 LEU A N 1
ATOM 1362 C CA . LEU A 1 178 ? 3.225 -10.492 12.453 1 86.62 178 LEU A CA 1
ATOM 1363 C C . LEU A 1 178 ? 4.281 -10.312 13.531 1 86.62 178 LEU A C 1
ATOM 1365 O O . LEU A 1 178 ? 5.371 -10.883 13.453 1 86.62 178 LEU A O 1
ATOM 1369 N N . CYS A 1 179 ? 3.904 -9.273 14.43 1 75.56 179 CYS A N 1
ATOM 1370 C CA . CYS A 1 179 ? 4.801 -8.992 15.547 1 75.56 179 CYS A CA 1
ATOM 1371 C C . CYS A 1 179 ? 4.59 -9.984 16.688 1 75.56 179 CYS A C 1
ATOM 1373 O O . CYS A 1 179 ? 3.451 -10.289 17.031 1 75.56 179 CYS A O 1
ATOM 1375 N N . LEU A 1 180 ? 5.445 -10.852 17.094 1 64.5 180 LEU A N 1
ATOM 1376 C CA . LEU A 1 180 ? 5.297 -11.719 18.266 1 64.5 180 LEU A CA 1
ATOM 1377 C C . LEU A 1 180 ? 5.402 -10.914 19.562 1 64.5 180 LEU A C 1
ATOM 1379 O O . LEU A 1 180 ? 6.316 -10.102 19.719 1 64.5 180 LEU A O 1
ATOM 1383 N N . SER A 1 181 ? 4.223 -10.5 20.141 1 53.47 181 SER A N 1
ATOM 1384 C CA . SER A 1 181 ? 4.234 -9.82 21.438 1 53.47 181 SER A CA 1
ATOM 1385 C C . SER A 1 181 ? 5.031 -10.617 22.469 1 53.47 181 SER A C 1
ATOM 1387 O O . SER A 1 181 ? 4.93 -11.844 22.516 1 53.47 181 SER A O 1
ATOM 1389 N N . ILE A 1 182 ? 6.215 -10.172 22.797 1 50.03 182 ILE A N 1
ATOM 1390 C CA . ILE A 1 182 ? 6.961 -10.773 23.891 1 50.03 182 ILE A CA 1
ATOM 1391 C C . ILE A 1 182 ? 6.141 -10.68 25.172 1 50.03 182 ILE A C 1
ATOM 1393 O O . ILE A 1 182 ? 5.766 -9.586 25.609 1 50.03 182 ILE A O 1
ATOM 1397 N N . LEU A 1 183 ? 5.328 -11.578 25.453 1 46.72 183 LEU A N 1
ATOM 1398 C CA . LEU A 1 183 ? 4.84 -11.648 26.828 1 46.72 183 LEU A CA 1
ATOM 1399 C C . LEU A 1 183 ? 5.988 -11.492 27.828 1 46.72 183 LEU A C 1
ATOM 1401 O O . LEU A 1 183 ? 7.02 -12.156 27.703 1 46.72 183 LEU A O 1
ATOM 1405 N N . LYS A 1 184 ? 6.191 -10.336 28.438 1 40.62 184 LYS A N 1
ATOM 1406 C CA . LYS A 1 184 ? 7.004 -10.164 29.641 1 40.62 184 LYS A CA 1
ATOM 1407 C C . LYS A 1 184 ? 6.762 -11.289 30.641 1 40.62 184 LYS A C 1
ATOM 1409 O O . LYS A 1 184 ? 5.629 -11.508 31.078 1 40.62 184 LYS A O 1
ATOM 1414 N N . ALA A 1 185 ? 7.633 -12.344 30.797 1 41.94 185 ALA A N 1
ATOM 1415 C CA . ALA A 1 185 ? 7.703 -13.258 31.938 1 41.94 185 ALA A CA 1
ATOM 1416 C C . ALA A 1 185 ? 7.617 -12.492 33.25 1 41.94 185 ALA A C 1
ATOM 1418 O O . ALA A 1 185 ? 8.453 -11.641 33.531 1 41.94 185 ALA A O 1
ATOM 1419 N N . GLY A 1 186 ? 6.504 -12.016 33.719 1 38.78 186 GLY A N 1
ATOM 1420 C CA . GLY A 1 186 ? 6.41 -11.82 35.156 1 38.78 186 GLY A CA 1
ATOM 1421 C C . GLY A 1 186 ? 7.242 -12.812 35.938 1 38.78 186 GLY A C 1
ATOM 1422 O O . GLY A 1 186 ? 7.176 -14.023 35.688 1 38.78 186 GLY A O 1
ATOM 1423 N N . GLN A 1 187 ? 8.5 -12.484 36.438 1 36.91 187 GLN A N 1
ATOM 1424 C CA . GLN A 1 187 ? 9.156 -12.992 37.625 1 36.91 187 GLN A CA 1
ATOM 1425 C C . GLN A 1 187 ? 8.141 -13.281 38.719 1 36.91 187 GLN A C 1
ATOM 1427 O O . GLN A 1 187 ? 7.301 -12.43 39.031 1 36.91 187 GLN A O 1
ATOM 1432 N N . GLY A 1 188 ? 7.598 -14.578 38.875 1 33.09 188 GLY A N 1
ATOM 1433 C CA . GLY A 1 188 ? 7.191 -15.133 40.156 1 33.09 188 GLY A CA 1
ATOM 1434 C C . GLY A 1 188 ? 8.039 -14.648 41.312 1 33.09 188 GLY A C 1
ATOM 1435 O O . GLY A 1 188 ? 9.242 -14.93 41.375 1 33.09 188 GLY A O 1
ATOM 1436 N N . GLN A 1 189 ? 7.953 -13.469 41.75 1 30.16 189 GLN A N 1
ATOM 1437 C CA . GLN A 1 189 ? 8.273 -13.227 43.156 1 30.16 189 GLN A CA 1
ATOM 1438 C C . GLN A 1 189 ? 7.574 -14.242 44.062 1 30.16 189 GLN A C 1
ATOM 1440 O O . GLN A 1 189 ? 6.344 -14.25 44.156 1 30.16 189 GLN A O 1
ATOM 1445 N N . GLY A 1 190 ? 8.031 -15.57 44 1 24.14 190 GLY A N 1
ATOM 1446 C CA . GLY A 1 190 ? 8.305 -16.062 45.344 1 24.14 190 GLY A CA 1
ATOM 1447 C C . GLY A 1 190 ? 9.453 -15.344 46 1 24.14 190 GLY A C 1
ATOM 1448 O O . GLY A 1 190 ? 10.273 -14.711 45.344 1 24.14 190 GLY A O 1
ATOM 1449 N N . MET B 1 1 ? -67 7.035 20.688 1 35.34 1 MET B N 1
ATOM 1450 C CA . MET B 1 1 ? -65.812 6.199 20.797 1 35.34 1 MET B CA 1
ATOM 1451 C C . MET B 1 1 ? -64.875 6.461 19.625 1 35.34 1 MET B C 1
ATOM 1453 O O . MET B 1 1 ? -65.188 6.09 18.484 1 35.34 1 MET B O 1
ATOM 1457 N N . VAL B 1 2 ? -64.25 7.699 19.656 1 42.69 2 VAL B N 1
ATOM 1458 C CA . VAL B 1 2 ? -63.312 8.266 18.672 1 42.69 2 VAL B CA 1
ATOM 1459 C C . VAL B 1 2 ? -62.062 7.426 18.594 1 42.69 2 VAL B C 1
ATOM 1461 O O . VAL B 1 2 ? -61.375 7.207 19.594 1 42.69 2 VAL B O 1
ATOM 1464 N N . LEU B 1 3 ? -62.031 6.461 17.688 1 39.88 3 LEU B N 1
ATOM 1465 C CA . LEU B 1 3 ? -60.875 5.625 17.391 1 39.88 3 LEU B CA 1
ATOM 1466 C C . LEU B 1 3 ? -59.719 6.469 16.875 1 39.88 3 LEU B C 1
ATOM 1468 O O . LEU B 1 3 ? -59.812 7.121 15.844 1 39.88 3 LEU B O 1
ATOM 1472 N N . VAL B 1 4 ? -58.906 7.027 17.797 1 41.41 4 VAL B N 1
ATOM 1473 C CA . VAL B 1 4 ? -57.656 7.699 17.469 1 41.41 4 VAL B CA 1
ATOM 1474 C C . VAL B 1 4 ? -56.719 6.715 16.797 1 41.41 4 VAL B C 1
ATOM 1476 O O . VAL B 1 4 ? -56.344 5.695 17.375 1 41.41 4 VAL B O 1
ATOM 1479 N N . VAL B 1 5 ? -56.812 6.574 15.477 1 42 5 VAL B N 1
ATOM 1480 C CA . VAL B 1 5 ? -55.844 5.828 14.688 1 42 5 VAL B CA 1
ATOM 1481 C C . VAL B 1 5 ? -54.438 6.434 14.859 1 42 5 VAL B C 1
ATOM 1483 O O . VAL B 1 5 ? -54.219 7.613 14.57 1 42 5 VAL B O 1
ATOM 1486 N N . TRP B 1 6 ? -53.625 5.969 15.844 1 40.25 6 TRP B N 1
ATOM 1487 C CA . TRP B 1 6 ? -52.219 6.305 16 1 40.25 6 TRP B CA 1
ATOM 1488 C C . TRP B 1 6 ? -51.438 6.031 14.719 1 40.25 6 TRP B C 1
ATOM 1490 O O . TRP B 1 6 ? -51.406 4.891 14.25 1 40.25 6 TRP B O 1
ATOM 1500 N N . MET B 1 7 ? -51.438 6.977 13.766 1 37.66 7 MET B N 1
ATOM 1501 C CA . MET B 1 7 ? -50.531 6.898 12.625 1 37.66 7 MET B CA 1
ATOM 1502 C C . MET B 1 7 ? -49.094 6.699 13.094 1 37.66 7 MET B C 1
ATOM 1504 O O . MET B 1 7 ? -48.562 7.523 13.836 1 37.66 7 MET B O 1
ATOM 1508 N N . TRP B 1 8 ? -48.656 5.41 13.281 1 44 8 TRP B N 1
ATOM 1509 C CA . TRP B 1 8 ? -47.25 5.066 13.422 1 44 8 TRP B CA 1
ATOM 1510 C C . TRP B 1 8 ? -46.406 5.691 12.305 1 44 8 TRP B C 1
ATOM 1512 O O . TRP B 1 8 ? -46.594 5.359 11.133 1 44 8 TRP B O 1
ATOM 1522 N N . LEU B 1 9 ? -46.031 6.934 12.398 1 43.5 9 LEU B N 1
ATOM 1523 C CA . LEU B 1 9 ? -45.031 7.445 11.477 1 43.5 9 LEU B CA 1
ATOM 1524 C C . LEU B 1 9 ? -43.75 6.594 11.531 1 43.5 9 LEU B C 1
ATOM 1526 O O . LEU B 1 9 ? -43.188 6.391 12.602 1 43.5 9 LEU B O 1
ATOM 1530 N N . PRO B 1 10 ? -43.625 5.699 10.555 1 45.44 10 PRO B N 1
ATOM 1531 C CA . PRO B 1 10 ? -42.312 5.039 10.578 1 45.44 10 PRO B CA 1
ATOM 1532 C C . PRO B 1 10 ? -41.156 6.027 10.617 1 45.44 10 PRO B C 1
ATOM 1534 O O . PRO B 1 10 ? -41.188 7.074 9.969 1 45.44 10 PRO B O 1
ATOM 1537 N N . ALA B 1 11 ? -40.469 6.188 11.781 1 43.97 11 ALA B N 1
ATOM 1538 C CA . ALA B 1 11 ? -39.188 6.887 11.805 1 43.97 11 ALA B CA 1
ATOM 1539 C C . ALA B 1 11 ? -38.281 6.398 10.68 1 43.97 11 ALA B C 1
ATOM 1541 O O . ALA B 1 11 ? -37.875 5.23 10.664 1 43.97 11 ALA B O 1
ATOM 1542 N N . LEU B 1 12 ? -38.469 6.906 9.484 1 40.97 12 LEU B N 1
ATOM 1543 C CA . LEU B 1 12 ? -37.406 6.672 8.5 1 40.97 12 LEU B CA 1
ATOM 1544 C C . LEU B 1 12 ? -36.031 7 9.07 1 40.97 12 LEU B C 1
ATOM 1546 O O . LEU B 1 12 ? -35.719 8.172 9.258 1 40.97 12 LEU B O 1
ATOM 1550 N N . GLY B 1 13 ? -35.562 6.211 9.977 1 38.16 13 GLY B N 1
ATOM 1551 C CA . GLY B 1 13 ? -34.156 6.371 10.266 1 38.16 13 GLY B CA 1
ATOM 1552 C C . GLY B 1 13 ? -33.312 6.57 9.016 1 38.16 13 GLY B C 1
ATOM 1553 O O . GLY B 1 13 ? -33.281 5.703 8.141 1 38.16 13 GLY B O 1
ATOM 1554 N N . LEU B 1 14 ? -33.188 7.789 8.609 1 35.16 14 LEU B N 1
ATOM 1555 C CA . LEU B 1 14 ? -32.125 8.078 7.652 1 35.16 14 LEU B CA 1
ATOM 1556 C C . LEU B 1 14 ? -30.828 7.355 8.031 1 35.16 14 LEU B C 1
ATOM 1558 O O . LEU B 1 14 ? -30.25 7.625 9.086 1 35.16 14 LEU B O 1
ATOM 1562 N N . LEU B 1 15 ? -30.656 6.219 7.637 1 36.34 15 LEU B N 1
ATOM 1563 C CA . LEU B 1 15 ? -29.281 5.727 7.613 1 36.34 15 LEU B CA 1
ATOM 1564 C C . LEU B 1 15 ? -28.328 6.797 7.094 1 36.34 15 LEU B C 1
ATOM 1566 O O . LEU B 1 15 ? -28.406 7.195 5.93 1 36.34 15 LEU B O 1
ATOM 1570 N N . ALA B 1 16 ? -28.047 7.824 7.93 1 37.38 16 ALA B N 1
ATOM 1571 C CA . ALA B 1 16 ? -26.828 8.523 7.539 1 37.38 16 ALA B CA 1
ATOM 1572 C C . ALA B 1 16 ? -25.875 7.598 6.797 1 37.38 16 ALA B C 1
ATOM 1574 O O . ALA B 1 16 ? -25.5 6.535 7.312 1 37.38 16 ALA B O 1
ATOM 1575 N N . GLY B 1 17 ? -25.938 7.496 5.547 1 37.16 17 GLY B N 1
ATOM 1576 C CA . GLY B 1 17 ? -24.922 6.82 4.773 1 37.16 17 GLY B CA 1
ATOM 1577 C C . GLY B 1 17 ? -23.547 6.875 5.43 1 37.16 17 GLY B C 1
ATOM 1578 O O . GLY B 1 17 ? -23.047 7.957 5.75 1 37.16 17 GLY B O 1
ATOM 1579 N N . HIS B 1 18 ? -23.172 6.145 6.414 1 40.69 18 HIS B N 1
ATOM 1580 C CA . HIS B 1 18 ? -21.734 6.027 6.633 1 40.69 18 HIS B CA 1
ATOM 1581 C C . HIS B 1 18 ? -20.953 6.324 5.355 1 40.69 18 HIS B C 1
ATOM 1583 O O . HIS B 1 18 ? -20.953 5.52 4.418 1 40.69 18 HIS B O 1
ATOM 1589 N N . GLY B 1 19 ? -20.969 7.531 4.898 1 44.41 19 GLY B N 1
ATOM 1590 C CA . GLY B 1 19 ? -20.078 7.805 3.777 1 44.41 19 GLY B CA 1
ATOM 1591 C C . GLY B 1 19 ? -18.844 6.914 3.754 1 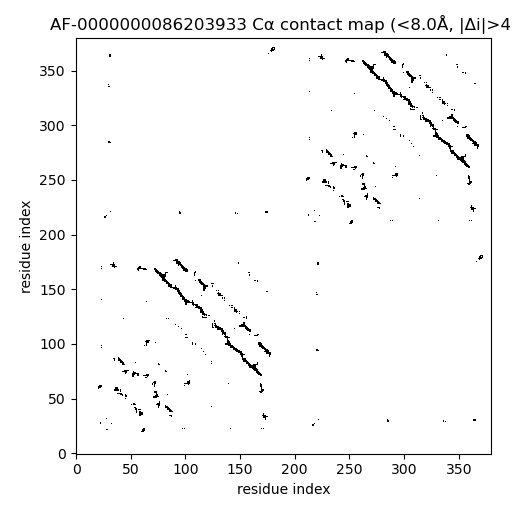44.41 19 GLY B C 1
ATOM 1592 O O . GLY B 1 19 ? -18.141 6.793 4.758 1 44.41 19 GLY B O 1
ATOM 1593 N N . GLU B 1 20 ? -18.844 5.852 3.133 1 50.81 20 GLU B N 1
ATOM 1594 C CA . GLU B 1 20 ? -17.656 5.031 2.922 1 50.81 20 GLU B CA 1
ATOM 1595 C C . GLU B 1 20 ? -16.375 5.879 2.973 1 50.81 20 GLU B C 1
ATOM 1597 O O . GLU B 1 20 ? -16.328 6.953 2.371 1 50.81 20 GLU B O 1
ATOM 1602 N N . ALA B 1 21 ? -15.625 5.895 4.074 1 58.41 21 ALA B N 1
ATOM 1603 C CA . ALA B 1 21 ? -14.281 6.465 4.137 1 58.41 21 ALA B CA 1
ATOM 1604 C C . ALA B 1 21 ? -13.617 6.457 2.762 1 58.41 21 ALA B C 1
ATOM 1606 O O . ALA B 1 21 ? -13.57 5.418 2.096 1 58.41 21 ALA B O 1
ATOM 1607 N N . GLN B 1 22 ? -13.609 7.648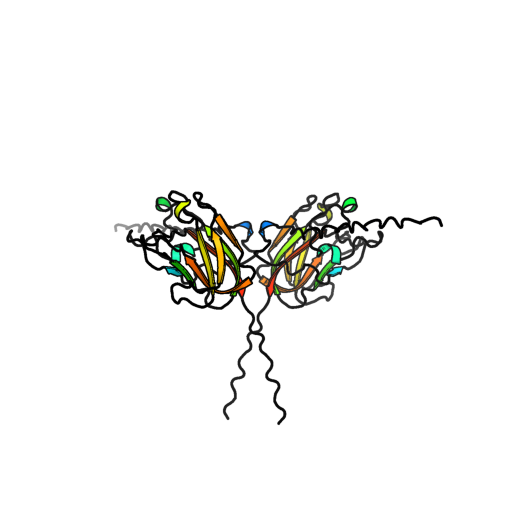 2.123 1 81.62 22 GLN B N 1
ATOM 1608 C CA . GLN B 1 22 ? -13.008 7.809 0.804 1 81.62 22 GLN B CA 1
ATOM 1609 C C . GLN B 1 22 ? -11.516 8.102 0.916 1 81.62 22 GLN B C 1
ATOM 1611 O O . GLN B 1 22 ? -11.109 9.102 1.508 1 81.62 22 GLN B O 1
ATOM 1616 N N . SER B 1 23 ? -10.625 7.125 0.746 1 88 23 SER B N 1
ATOM 1617 C CA . SER B 1 23 ? -9.188 7.324 0.651 1 88 23 SER B CA 1
ATOM 1618 C C . SER B 1 23 ? -8.836 8.305 -0.463 1 88 23 SER B C 1
ATOM 1620 O O . SER B 1 23 ? -9.5 8.336 -1.5 1 88 23 SER B O 1
ATOM 1622 N N . CYS B 1 24 ? -7.867 9.164 -0.136 1 96.81 24 CYS B N 1
ATOM 1623 C CA . CYS B 1 24 ? -7.363 10.047 -1.183 1 96.81 24 CYS B CA 1
ATOM 1624 C C . CYS B 1 24 ? -6.602 9.258 -2.24 1 96.81 24 CYS B C 1
ATOM 1626 O O . CYS B 1 24 ? -6.301 9.781 -3.314 1 96.81 24 CYS B O 1
ATOM 1628 N N . ARG B 1 25 ? -6.254 8.109 -1.939 1 95.5 25 ARG B N 1
ATOM 1629 C CA . ARG B 1 25 ? -5.621 7.148 -2.842 1 95.5 25 ARG B CA 1
ATOM 1630 C C . ARG B 1 25 ? -6.398 5.836 -2.879 1 95.5 25 ARG B C 1
ATOM 1632 O O . ARG B 1 25 ? -5.961 4.836 -2.312 1 95.5 25 ARG B O 1
ATOM 1639 N N . PRO B 1 26 ? -7.465 5.863 -3.615 1 93.94 26 PRO B N 1
ATOM 1640 C CA . PRO B 1 26 ? -8.359 4.703 -3.578 1 93.94 26 PRO B CA 1
ATOM 1641 C C . PRO B 1 26 ? -7.672 3.412 -4.008 1 93.94 26 PRO B C 1
ATOM 1643 O O . PRO B 1 26 ? -8.078 2.322 -3.594 1 93.94 26 PRO B O 1
ATOM 1646 N N . GLU B 1 27 ? -6.594 3.498 -4.832 1 93.19 27 GLU B N 1
ATOM 1647 C CA . GLU B 1 27 ? -5.891 2.311 -5.309 1 93.19 27 GLU B CA 1
ATOM 1648 C C . GLU B 1 27 ? -5.188 1.587 -4.164 1 93.19 27 GLU B C 1
ATOM 1650 O O . GLU B 1 27 ? -4.781 0.433 -4.309 1 93.19 27 GLU B O 1
ATOM 1655 N N . LEU B 1 28 ? -5.047 2.254 -3.035 1 96 28 LEU B N 1
ATOM 1656 C CA . LEU B 1 28 ? -4.363 1.671 -1.887 1 96 28 LEU B CA 1
ATOM 1657 C C . LEU B 1 28 ? -5.348 0.944 -0.976 1 96 28 LEU B C 1
ATOM 1659 O O . LEU B 1 28 ? -4.938 0.181 -0.097 1 96 28 LEU B O 1
ATOM 1663 N N . ARG B 1 29 ? -6.629 1.182 -1.194 1 93.81 29 ARG B N 1
ATOM 1664 C CA . ARG B 1 29 ? -7.648 0.61 -0.317 1 93.81 29 ARG B CA 1
ATOM 1665 C C . ARG B 1 29 ? -7.609 -0.914 -0.356 1 93.81 29 ARG B C 1
ATOM 1667 O O . ARG B 1 29 ? -7.555 -1.512 -1.433 1 93.81 29 ARG B O 1
ATOM 1674 N N . GLY B 1 30 ? -7.613 -1.464 0.857 1 94.69 30 GLY B N 1
ATOM 1675 C CA . GLY B 1 30 ? -7.609 -2.914 0.955 1 94.69 30 GLY B CA 1
ATOM 1676 C C . GLY B 1 30 ? -6.223 -3.518 0.815 1 94.69 30 GLY B C 1
ATOM 1677 O O . GLY B 1 30 ? -6.023 -4.699 1.105 1 94.69 30 GLY B O 1
ATOM 1678 N N . ILE B 1 31 ? -5.258 -2.791 0.372 1 96.25 31 ILE B N 1
ATOM 1679 C CA . ILE B 1 31 ? -3.9 -3.279 0.172 1 96.25 31 ILE B CA 1
ATOM 1680 C C . ILE B 1 31 ? -3.025 -2.869 1.354 1 96.25 31 ILE B C 1
ATOM 1682 O O . ILE B 1 31 ? -2.252 -3.68 1.873 1 96.25 31 ILE B O 1
ATOM 1686 N N . VAL B 1 32 ? -3.217 -1.671 1.74 1 95.56 32 VAL B N 1
ATOM 1687 C CA . VAL B 1 32 ? -2.459 -1.142 2.869 1 95.56 32 VAL B CA 1
ATOM 1688 C C . VAL B 1 32 ? -3.354 -0.238 3.715 1 95.56 32 VAL B C 1
ATOM 1690 O O . VAL B 1 32 ? -4.227 0.452 3.184 1 95.56 32 VAL B O 1
ATOM 1693 N N . GLU B 1 33 ? -3.084 -0.241 4.973 1 94.75 33 GLU B N 1
ATOM 1694 C CA . GLU B 1 33 ? -3.912 0.51 5.914 1 94.75 33 GLU B CA 1
ATOM 1695 C C . GLU B 1 33 ? -3.367 1.919 6.125 1 94.75 33 GLU B C 1
ATOM 1697 O O . GLU B 1 33 ? -2.152 2.113 6.215 1 94.75 33 GLU B O 1
ATOM 1702 N N . ASN B 1 34 ? -4.312 2.889 6.211 1 97.69 34 ASN B N 1
ATOM 1703 C CA . ASN B 1 34 ? -3.975 4.238 6.656 1 97.69 34 ASN B CA 1
ATOM 1704 C C . ASN B 1 34 ? -3.803 4.301 8.172 1 97.69 34 ASN B C 1
ATOM 1706 O O . ASN B 1 34 ? -4.785 4.254 8.914 1 97.69 34 ASN B O 1
ATOM 1710 N N . LEU B 1 35 ? -2.557 4.574 8.609 1 97.62 35 LEU B N 1
ATOM 1711 C CA . LEU B 1 35 ? -2.219 4.516 10.023 1 97.62 35 LEU B CA 1
ATOM 1712 C C . LEU B 1 35 ? -2.762 5.734 10.766 1 97.62 35 LEU B C 1
ATOM 1714 O O . LEU B 1 35 ? -2.861 5.73 11.992 1 97.62 35 LEU B O 1
ATOM 1718 N N . ALA B 1 36 ? -3.066 6.781 10.055 1 98.5 36 ALA B N 1
ATOM 1719 C CA . ALA B 1 36 ? -3.463 8.039 10.68 1 98.5 36 ALA B CA 1
ATOM 1720 C C . ALA B 1 36 ? -4.973 8.102 10.883 1 98.5 36 ALA B C 1
ATOM 1722 O O . ALA B 1 36 ? -5.473 8.945 11.625 1 98.5 36 ALA B O 1
ATOM 1723 N N . ARG B 1 37 ? -5.719 7.285 10.211 1 97.88 37 ARG B N 1
ATOM 1724 C CA . ARG B 1 37 ? -7.176 7.383 10.211 1 97.88 37 ARG B CA 1
ATOM 1725 C C . ARG B 1 37 ? -7.723 7.32 11.633 1 97.88 37 ARG B C 1
ATOM 1727 O O . ARG B 1 37 ? -7.492 6.344 12.352 1 97.88 37 ARG B O 1
ATOM 1734 N N . GLY B 1 38 ? -8.391 8.383 12.016 1 97.75 38 GLY B N 1
ATOM 1735 C CA . GLY B 1 38 ? -9.094 8.414 13.289 1 97.75 38 GLY B CA 1
ATOM 1736 C C . GLY B 1 38 ? -8.164 8.578 14.477 1 97.75 38 GLY B C 1
ATOM 1737 O O . GLY B 1 38 ? -8.609 8.555 15.625 1 97.75 38 GLY B O 1
ATOM 1738 N N . ARG B 1 39 ? -6.922 8.742 14.273 1 98.38 39 ARG B N 1
ATOM 1739 C CA . ARG B 1 39 ? -5.969 8.906 15.367 1 98.38 39 ARG B CA 1
ATOM 1740 C C . ARG B 1 39 ? -6.043 10.312 15.953 1 98.38 39 ARG B C 1
ATOM 1742 O O . ARG B 1 39 ? -6.512 11.242 15.289 1 98.38 39 ARG B O 1
ATOM 1749 N N . PRO B 1 40 ? -5.59 10.445 17.219 1 97.62 40 PRO B N 1
ATOM 1750 C CA . PRO B 1 40 ? -5.559 11.797 17.766 1 97.62 40 PRO B CA 1
ATOM 1751 C C . PRO B 1 40 ? -4.664 12.742 16.984 1 97.62 40 PRO B C 1
ATOM 1753 O O . PRO B 1 40 ? -3.521 12.398 16.672 1 97.62 40 PRO B O 1
ATOM 1756 N N . ALA B 1 41 ? -5.211 13.82 16.688 1 97.06 41 ALA B N 1
ATOM 1757 C CA . ALA B 1 41 ? -4.484 14.867 15.977 1 97.06 41 ALA B CA 1
ATOM 1758 C C . ALA B 1 41 ? -4.566 16.203 16.719 1 97.06 41 ALA B C 1
ATOM 1760 O O . ALA B 1 41 ? -5.531 16.453 17.438 1 97.06 41 ALA B O 1
ATOM 1761 N N . PHE B 1 42 ? -3.467 16.953 16.484 1 95 42 PHE B N 1
ATOM 1762 C CA . PHE B 1 42 ? -3.33 18.25 17.156 1 95 42 PHE B CA 1
ATOM 1763 C C . PHE B 1 42 ? -2.793 19.312 16.203 1 95 42 PHE B C 1
ATOM 1765 O O . PHE B 1 42 ? -2.248 18.984 15.156 1 95 42 PHE B O 1
ATOM 1772 N N . GLN B 1 43 ? -3.051 20.562 16.609 1 95.12 43 GLN B N 1
ATOM 1773 C CA . GLN B 1 43 ? -2.486 21.656 15.828 1 95.12 43 GLN B CA 1
ATOM 1774 C C . GLN B 1 43 ? -2.209 22.875 16.703 1 95.12 43 GLN B C 1
ATOM 1776 O O . GLN B 1 43 ? -2.678 22.938 17.844 1 95.12 43 GLN B O 1
ATOM 1781 N N . SER B 1 44 ? -1.361 23.719 16.234 1 94.25 44 SER B N 1
ATOM 1782 C CA . SER B 1 44 ? -0.849 24.828 17.031 1 94.25 44 SER B CA 1
ATOM 1783 C C . SER B 1 44 ? -1.965 25.812 17.391 1 94.25 44 SER B C 1
ATOM 1785 O O . SER B 1 44 ? -1.937 26.406 18.469 1 94.25 44 SER B O 1
ATOM 1787 N N . SER B 1 45 ? -2.896 26.031 16.531 1 94.5 45 SER B N 1
ATOM 1788 C CA . SER B 1 45 ? -4.074 26.859 16.734 1 94.5 45 SER B CA 1
ATOM 1789 C C . SER B 1 45 ? -5.234 26.422 15.852 1 94.5 45 SER B C 1
ATOM 1791 O O . SER B 1 45 ? -5.059 25.578 14.969 1 94.5 45 SER B O 1
ATOM 1793 N N . THR B 1 46 ? -6.43 26.875 16.172 1 96.56 46 THR B N 1
ATOM 1794 C CA . THR B 1 46 ? -7.594 26.578 15.344 1 96.56 46 THR B CA 1
ATOM 1795 C C . THR B 1 46 ? -8.344 27.844 14.977 1 96.56 46 THR B C 1
ATOM 1797 O O . THR B 1 46 ? -8.633 28.688 15.836 1 96.56 46 THR B O 1
ATOM 1800 N N . LEU B 1 47 ? -8.523 27.969 13.672 1 95.06 47 LEU B N 1
ATOM 1801 C CA . LEU B 1 47 ? -9.305 29.109 13.203 1 95.06 47 LEU B CA 1
ATOM 1802 C C . LEU B 1 47 ? -10.664 29.141 13.891 1 95.06 47 LEU B C 1
ATOM 1804 O O . LEU B 1 47 ? -11.336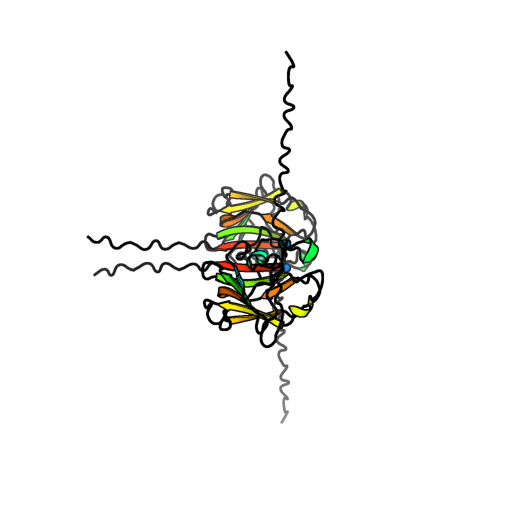 28.109 14.016 1 95.06 47 LEU B O 1
ATOM 1808 N N . GLN B 1 48 ? -11.039 30.344 14.398 1 86.62 48 GLN B N 1
ATOM 1809 C CA . GLN B 1 48 ? -12.32 30.531 15.078 1 86.62 48 GLN B CA 1
ATOM 1810 C C . GLN B 1 48 ? -13.461 30.641 14.078 1 86.62 48 GLN B C 1
ATOM 1812 O O . GLN B 1 48 ? -13.812 31.734 13.648 1 86.62 48 GLN B O 1
ATOM 1817 N N . ASP B 1 49 ? -13.859 29.781 13.414 1 80.31 49 ASP B N 1
ATOM 1818 C CA . ASP B 1 49 ? -15 29.672 12.516 1 80.31 49 ASP B CA 1
ATOM 1819 C C . ASP B 1 49 ? -15.867 28.469 12.867 1 80.31 49 ASP B C 1
ATOM 1821 O O . ASP B 1 49 ? -15.914 27.5 12.102 1 80.31 49 ASP B O 1
ATOM 1825 N N . ASN B 1 50 ? -16.641 28.625 13.914 1 73.5 50 ASN B N 1
ATOM 1826 C CA . ASN B 1 50 ? -17.484 27.562 14.477 1 73.5 50 ASN B CA 1
ATOM 1827 C C . ASN B 1 50 ? -16.688 26.281 14.695 1 73.5 50 ASN B C 1
ATOM 1829 O O . ASN B 1 50 ? -17.25 25.188 14.57 1 73.5 50 ASN B O 1
ATOM 1833 N N . PHE B 1 51 ? -15.414 26.453 14.797 1 70.06 51 PHE B N 1
ATOM 1834 C CA . PHE B 1 51 ? -14.453 25.406 15.148 1 70.06 51 PHE B CA 1
ATOM 1835 C C . PHE B 1 51 ? -14.562 24.234 14.188 1 70.06 51 PHE B C 1
ATOM 1837 O O . PHE B 1 51 ? -14.477 23.078 14.602 1 70.06 51 PHE B O 1
ATOM 1844 N N . ARG B 1 52 ? -14.836 24.609 12.922 1 87.38 52 ARG B N 1
ATOM 1845 C CA . ARG B 1 52 ? -15.008 23.531 11.945 1 87.38 52 ARG B CA 1
ATOM 1846 C C . ARG B 1 52 ? -13.656 23.031 11.453 1 87.38 52 ARG B C 1
ATOM 1848 O O . ARG B 1 52 ? -13.562 21.938 10.891 1 87.38 52 ARG B O 1
ATOM 1855 N N . GLY B 1 53 ? -12.617 23.797 11.727 1 96.31 53 GLY B N 1
ATOM 1856 C CA . GLY B 1 53 ? -11.312 23.453 11.188 1 96.31 53 GLY B CA 1
ATOM 1857 C C . GLY B 1 53 ? -10.406 22.781 12.203 1 96.31 53 GLY B C 1
ATOM 1858 O O . GLY B 1 53 ? -9.211 23.078 12.266 1 96.31 53 GLY B O 1
ATOM 1859 N N . VAL B 1 54 ? -11 21.875 13.078 1 97.12 54 VAL B N 1
ATOM 1860 C CA . VAL B 1 54 ? -10.234 21.219 14.133 1 97.12 54 VAL B CA 1
ATOM 1861 C C . VAL B 1 54 ? -9.258 20.219 13.523 1 97.12 54 VAL B C 1
ATOM 1863 O O . VAL B 1 54 ? -9.461 19.75 12.398 1 97.12 54 VAL B O 1
ATOM 1866 N N . ALA B 1 55 ? -8.242 19.812 14.25 1 97.06 55 ALA B N 1
ATOM 1867 C CA . ALA B 1 55 ? -7.121 19 13.781 1 97.06 55 ALA B CA 1
ATOM 1868 C C . ALA B 1 55 ? -7.602 17.656 13.266 1 97.06 55 ALA B C 1
ATOM 1870 O O . ALA B 1 55 ? -7.082 17.141 12.273 1 97.06 55 ALA B O 1
ATOM 1871 N N . LYS B 1 56 ? -8.594 17.125 13.922 1 97.44 56 LYS B N 1
ATOM 1872 C CA . LYS B 1 56 ? -9.016 15.75 13.641 1 97.44 56 LYS B CA 1
ATOM 1873 C C . LYS B 1 56 ? -9.641 15.641 12.258 1 97.44 56 LYS B C 1
ATOM 1875 O O . LYS B 1 56 ? -9.766 14.547 11.711 1 97.44 56 LYS B O 1
ATOM 1880 N N . LYS B 1 57 ? -10.086 16.75 11.656 1 97.06 57 LYS B N 1
ATOM 1881 C CA . LYS B 1 57 ? -10.695 16.719 10.328 1 97.06 57 LYS B CA 1
ATOM 1882 C C . LYS B 1 57 ? -9.688 16.25 9.281 1 97.06 57 LYS B C 1
ATOM 1884 O O . LYS B 1 57 ? -10.078 15.727 8.234 1 97.06 57 LYS B O 1
ATOM 1889 N N . ALA B 1 58 ? -8.422 16.359 9.594 1 98.12 58 ALA B N 1
ATOM 1890 C CA . ALA B 1 58 ? -7.379 15.984 8.641 1 98.12 58 ALA B CA 1
ATOM 1891 C C . ALA B 1 58 ? -7.168 14.477 8.625 1 98.12 58 ALA B C 1
ATOM 1893 O O . ALA B 1 58 ? -6.406 13.961 7.801 1 98.12 58 ALA B O 1
ATOM 1894 N N . VAL B 1 59 ? -7.781 13.781 9.57 1 98.38 59 VAL B N 1
ATOM 1895 C CA . VAL B 1 59 ? -7.543 12.344 9.617 1 98.38 59 VAL B CA 1
ATOM 1896 C C . VAL B 1 59 ? -8.875 11.602 9.75 1 98.38 59 VAL B C 1
ATOM 1898 O O . VAL B 1 59 ? -8.945 10.539 10.375 1 98.38 59 VAL B O 1
ATOM 1901 N N . ASP B 1 60 ? -9.93 12.102 9.227 1 96.38 60 ASP B N 1
ATOM 1902 C CA . ASP B 1 60 ? -11.25 11.516 9.43 1 96.38 60 ASP B CA 1
ATOM 1903 C C . ASP B 1 60 ? -11.641 10.617 8.258 1 96.38 60 ASP B C 1
ATOM 1905 O O . ASP B 1 60 ? -12.742 10.062 8.234 1 96.38 60 ASP B O 1
ATOM 1909 N N . GLY B 1 61 ? -10.789 10.484 7.223 1 95.88 61 GLY B N 1
ATOM 1910 C CA . GLY B 1 61 ? -11.031 9.586 6.109 1 95.88 61 GLY B CA 1
ATOM 1911 C C . GLY B 1 61 ? -11.828 10.219 4.984 1 95.88 61 GLY B C 1
ATOM 1912 O O . GLY B 1 61 ? -12.227 9.539 4.035 1 95.88 61 GLY B O 1
ATOM 1913 N N . ASN B 1 62 ? -12.062 11.469 5.031 1 94.62 62 ASN B N 1
ATOM 1914 C CA . ASN B 1 62 ? -12.781 12.219 4.012 1 94.62 62 ASN B CA 1
ATOM 1915 C C . ASN B 1 62 ? -11.828 13.016 3.123 1 94.62 62 ASN B C 1
ATOM 1917 O O . ASN B 1 62 ? -11.172 13.945 3.59 1 94.62 62 ASN B O 1
ATOM 1921 N N . CYS B 1 63 ? -11.805 12.664 1.857 1 96.44 63 CYS B N 1
ATOM 1922 C CA . CYS B 1 63 ? -10.812 13.258 0.972 1 96.44 63 CYS B CA 1
ATOM 1923 C C . CYS B 1 63 ? -11.414 14.43 0.2 1 96.44 63 CYS B C 1
ATOM 1925 O O . CYS B 1 63 ? -10.867 14.844 -0.826 1 96.44 63 CYS B O 1
ATOM 1927 N N . ARG B 1 64 ? -12.531 14.906 0.609 1 94.69 64 ARG B N 1
ATOM 1928 C CA . ARG B 1 64 ? -13.07 16.141 0.027 1 94.69 64 ARG B CA 1
ATOM 1929 C C . ARG B 1 64 ? -12.266 17.344 0.485 1 94.69 64 ARG B C 1
ATOM 1931 O O . ARG B 1 64 ? -11.492 17.266 1.439 1 94.69 64 ARG B O 1
ATOM 1938 N N . GLY B 1 65 ? -12.391 18.469 -0.264 1 94.81 65 GLY B N 1
ATOM 1939 C CA . GLY B 1 65 ? -11.445 19.531 0.015 1 94.81 65 GLY B CA 1
ATOM 1940 C C . GLY B 1 65 ? -12.062 20.922 -0.052 1 94.81 65 GLY B C 1
ATOM 1941 O O . GLY B 1 65 ? -11.359 21.922 0.03 1 94.81 65 GLY B O 1
ATOM 1942 N N . ASP B 1 66 ? -13.391 20.969 -0.267 1 94.5 66 ASP B N 1
ATOM 1943 C CA . ASP B 1 66 ? -14.031 22.281 -0.277 1 94.5 66 ASP B CA 1
ATOM 1944 C C . ASP B 1 66 ? -14.336 22.75 1.143 1 94.5 66 ASP B C 1
ATOM 1946 O O . ASP B 1 66 ? -15.156 22.156 1.841 1 94.5 66 ASP B O 1
ATOM 1950 N N . TRP B 1 67 ? -13.719 23.812 1.516 1 92.69 67 TRP B N 1
ATOM 1951 C CA . TRP B 1 67 ? -13.82 24.344 2.873 1 92.69 67 TRP B CA 1
ATOM 1952 C C . TRP B 1 67 ? -15.258 24.719 3.203 1 92.69 67 TRP B C 1
ATOM 1954 O O . TRP B 1 67 ? -15.734 24.469 4.312 1 92.69 67 TRP B O 1
ATOM 1964 N N . TYR B 1 68 ? -15.938 25.312 2.287 1 90.38 68 TYR B N 1
ATOM 1965 C CA . TYR B 1 68 ? -17.25 25.875 2.557 1 90.38 68 TYR B CA 1
ATOM 1966 C C . TYR B 1 68 ? -18.344 24.828 2.414 1 90.38 68 TYR B C 1
ATOM 1968 O O . TYR B 1 68 ? -19.328 24.859 3.145 1 90.38 68 TYR B O 1
ATOM 1976 N N . LYS B 1 69 ? -18.125 23.891 1.58 1 89.19 69 LYS B N 1
ATOM 1977 C CA . LYS B 1 69 ? -19.172 22.938 1.293 1 89.19 69 LYS B CA 1
ATOM 1978 C C . LYS B 1 69 ? -19.016 21.672 2.125 1 89.19 69 LYS B C 1
ATOM 1980 O O . LYS B 1 69 ? -19.984 21.109 2.621 1 89.19 69 LYS B O 1
ATOM 1985 N N . ASP B 1 70 ? -17.781 21.312 2.342 1 84.75 70 ASP B N 1
ATOM 1986 C CA . ASP B 1 70 ? -17.547 19.984 2.883 1 84.75 70 ASP B CA 1
ATOM 1987 C C . ASP B 1 70 ? -17.266 20.031 4.379 1 84.75 70 ASP B C 1
ATOM 1989 O O . ASP B 1 70 ? -17.594 19.109 5.117 1 84.75 70 ASP B O 1
ATOM 1993 N N . TYR B 1 71 ? -16.641 21.047 4.918 1 87.69 71 TYR B N 1
ATOM 1994 C CA . TYR B 1 71 ? -16.266 21.188 6.32 1 87.69 71 TYR B CA 1
ATOM 1995 C C . TYR B 1 71 ? -15.398 20.016 6.777 1 87.69 71 TYR B C 1
ATOM 1997 O O . TYR B 1 71 ? -15.641 19.438 7.836 1 87.69 71 TYR B O 1
ATOM 2005 N N . THR B 1 72 ? -14.422 19.656 5.965 1 91.56 72 THR B N 1
ATOM 2006 C CA . THR B 1 72 ? -13.664 18.453 6.25 1 91.56 72 THR B CA 1
ATOM 2007 C C . THR B 1 72 ? -12.172 18.75 6.355 1 91.56 72 THR B C 1
ATOM 2009 O O . THR B 1 72 ? -11.344 17.844 6.406 1 91.56 72 THR B O 1
ATOM 2012 N N . CYS B 1 73 ? -11.82 20 6.395 1 97.19 73 CYS B N 1
ATOM 2013 C CA . CYS B 1 73 ? -10.406 20.375 6.477 1 97.19 73 CYS B CA 1
ATOM 2014 C C . CYS B 1 73 ? -10.07 20.922 7.852 1 97.19 73 CYS B C 1
ATOM 2016 O O . CYS B 1 73 ? -10.898 21.578 8.484 1 97.19 73 CYS B O 1
ATOM 2018 N N . SER B 1 74 ? -8.859 20.656 8.32 1 98 74 SER B N 1
ATOM 2019 C CA . SER B 1 74 ? -8.312 21.422 9.445 1 98 74 SER B CA 1
ATOM 2020 C C . SER B 1 74 ? -7.855 22.812 9 1 98 74 SER B C 1
ATOM 2022 O O . SER B 1 74 ? -7.707 23.062 7.805 1 98 74 SER B O 1
ATOM 2024 N N . HIS B 1 75 ? -7.746 23.625 9.938 1 98.06 75 HIS B N 1
ATOM 2025 C CA . HIS B 1 75 ? -7.367 25 9.617 1 98.06 75 HIS B CA 1
ATOM 2026 C C . HIS B 1 75 ? -6.809 25.719 10.844 1 98.06 75 HIS B C 1
ATOM 2028 O O . HIS B 1 75 ? -7.508 25.875 11.844 1 98.06 75 HIS B O 1
ATOM 2034 N N . THR B 1 76 ? -5.547 26.188 10.781 1 97.12 76 THR B N 1
ATOM 2035 C CA . THR B 1 76 ? -4.965 26.969 11.875 1 97.12 76 THR B CA 1
ATOM 2036 C C . THR B 1 76 ? -5.289 28.438 11.711 1 97.12 76 THR B C 1
ATOM 2038 O O . THR B 1 76 ? -5.816 28.859 10.68 1 97.12 76 THR B O 1
ATOM 2041 N N . GLN B 1 77 ? -5.023 29.203 12.773 1 97.19 77 GLN B N 1
ATOM 2042 C CA . GLN B 1 77 ? -4.969 30.656 12.609 1 97.19 77 GLN B CA 1
ATOM 2043 C C . GLN B 1 77 ? -3.719 31.078 11.844 1 97.19 77 GLN B C 1
ATOM 2045 O O . GLN B 1 77 ? -2.832 30.266 11.594 1 97.19 77 GLN B O 1
ATOM 2050 N N . LEU B 1 78 ? -3.785 32.375 11.352 1 97.62 78 LEU B N 1
ATOM 2051 C CA . LEU B 1 78 ? -2.553 32.906 10.805 1 97.62 78 LEU B CA 1
ATOM 2052 C C . LEU B 1 78 ? -1.47 33 11.875 1 97.62 78 LEU B C 1
ATOM 2054 O O . LEU B 1 78 ? -1.646 33.688 12.891 1 97.62 78 LEU B O 1
ATOM 2058 N N . GLU B 1 79 ? -0.412 32.25 11.75 1 96.56 79 GLU B N 1
ATOM 2059 C CA . GLU B 1 79 ? 0.686 32.281 12.711 1 96.56 79 GLU B CA 1
ATOM 2060 C C . GLU B 1 79 ? 1.996 31.844 12.062 1 96.56 79 GLU B C 1
ATOM 2062 O O . GLU B 1 79 ? 1.994 31.281 10.969 1 96.56 79 GLU B O 1
ATOM 2067 N N . THR B 1 80 ? 3.098 32.281 12.742 1 95.62 80 THR B N 1
ATOM 2068 C CA . THR B 1 80 ? 4.402 31.828 12.266 1 95.62 80 THR B CA 1
ATOM 2069 C C . THR B 1 80 ? 4.629 30.359 12.625 1 95.62 80 THR B C 1
ATOM 2071 O O . THR B 1 80 ? 4.355 29.938 13.75 1 95.62 80 THR B O 1
ATOM 2074 N N . ASP B 1 81 ? 5.074 29.594 11.617 1 94.19 81 ASP B N 1
ATOM 2075 C CA . ASP B 1 81 ? 5.391 28.172 11.766 1 94.19 81 ASP B CA 1
ATOM 2076 C C . ASP B 1 81 ? 4.168 27.391 12.234 1 94.19 81 ASP B C 1
ATOM 2078 O O . ASP B 1 81 ? 4.242 26.641 13.211 1 94.19 81 ASP B O 1
ATOM 2082 N N . PRO B 1 82 ? 2.984 27.609 11.586 1 95.44 82 PRO B N 1
ATOM 2083 C CA . PRO B 1 82 ? 1.846 26.781 11.977 1 95.44 82 PRO B CA 1
ATOM 2084 C C . PRO B 1 82 ? 2.146 25.281 11.867 1 95.44 82 PRO B C 1
ATOM 2086 O O . PRO B 1 82 ? 2.91 24.875 10.992 1 95.44 82 PRO B O 1
ATOM 2089 N N . LEU B 1 83 ? 1.504 24.531 12.719 1 94.88 83 LEU B N 1
ATOM 2090 C CA . LEU B 1 83 ? 1.871 23.109 12.812 1 94.88 83 LEU B CA 1
ATOM 2091 C C . LEU B 1 83 ? 0.642 22.25 13.07 1 94.88 83 LEU B C 1
ATOM 2093 O O . LEU B 1 83 ? -0.294 22.688 13.75 1 94.88 83 LEU B O 1
ATOM 2097 N N . TRP B 1 84 ? 0.652 21.109 12.523 1 96.25 84 TRP B N 1
ATOM 2098 C CA . TRP B 1 84 ? -0.282 20.016 12.734 1 96.25 84 TRP B CA 1
ATOM 2099 C C . TRP B 1 84 ? 0.463 18.703 12.945 1 96.25 84 TRP B C 1
ATOM 2101 O O . TRP B 1 84 ? 1.505 18.453 12.328 1 96.25 84 TRP B O 1
ATOM 2111 N N . TYR B 1 85 ? -0.041 17.859 13.875 1 95.88 85 TYR B N 1
ATOM 2112 C CA . TYR B 1 85 ? 0.581 16.547 13.969 1 95.88 85 TYR B CA 1
ATOM 2113 C C . TYR B 1 85 ? -0.439 15.484 14.367 1 95.88 85 TYR B C 1
ATOM 2115 O O . TYR B 1 85 ? -1.497 15.812 14.914 1 95.88 85 TYR B O 1
ATOM 2123 N N . VAL B 1 86 ? -0.11 14.297 14.055 1 96.81 86 VAL B N 1
ATOM 2124 C CA . VAL B 1 86 ? -0.918 13.141 14.438 1 96.81 86 VAL B CA 1
ATOM 2125 C C . VAL B 1 86 ? -0.08 12.18 15.281 1 96.81 86 VAL B C 1
ATOM 2127 O O . VAL B 1 86 ? 1.108 11.984 15.008 1 96.81 86 VAL B O 1
ATOM 2130 N N . ASP B 1 87 ? -0.763 11.688 16.312 1 96.38 87 ASP B N 1
ATOM 2131 C CA . ASP B 1 87 ? -0.193 10.656 17.172 1 96.38 87 ASP B CA 1
ATOM 2132 C C . ASP B 1 87 ? -0.607 9.266 16.703 1 96.38 87 ASP B C 1
ATOM 2134 O O . ASP B 1 87 ? -1.768 8.875 16.859 1 96.38 87 ASP B O 1
ATOM 2138 N N . LEU B 1 88 ? 0.39 8.453 16.266 1 97.19 88 LEU B N 1
ATOM 2139 C CA . LEU B 1 88 ? 0.081 7.137 15.711 1 97.19 88 LEU B CA 1
ATOM 2140 C C . LEU B 1 88 ? -0.014 6.094 16.828 1 97.19 88 LEU B C 1
ATOM 2142 O O . LEU B 1 88 ? -0.355 4.938 16.562 1 97.19 88 LEU B O 1
ATOM 2146 N N . GLY B 1 89 ? 0.229 6.504 17.984 1 95.31 89 GLY B N 1
ATOM 2147 C CA . GLY B 1 89 ? 0.064 5.645 19.156 1 95.31 89 GLY B CA 1
ATOM 2148 C C . GLY B 1 89 ? 1.335 4.91 19.531 1 95.31 89 GLY B C 1
ATOM 2149 O O . GLY B 1 89 ? 1.565 4.633 20.719 1 95.31 89 GLY B O 1
ATOM 2150 N N . SER B 1 90 ? 2.143 4.531 18.594 1 93.19 90 SER B N 1
ATOM 2151 C CA . SER B 1 90 ? 3.439 3.887 18.766 1 93.19 90 SER B CA 1
ATOM 2152 C C . SER B 1 90 ? 4.363 4.191 17.594 1 93.19 90 SER B C 1
ATOM 2154 O O . SER B 1 90 ? 3.951 4.828 16.625 1 93.19 90 SER B O 1
ATOM 2156 N N . GLU B 1 91 ? 5.582 3.77 17.766 1 93.81 91 GLU B N 1
ATOM 2157 C CA . GLU B 1 91 ? 6.539 3.98 16.688 1 93.81 91 GLU B CA 1
ATOM 2158 C C . GLU B 1 91 ? 6.211 3.105 15.477 1 93.81 91 GLU B C 1
ATOM 2160 O O . GLU B 1 91 ? 5.844 1.938 15.625 1 93.81 91 GLU B O 1
ATOM 2165 N N . HIS B 1 92 ? 6.316 3.707 14.375 1 95.69 92 HIS B N 1
ATOM 2166 C CA . HIS B 1 92 ? 6.176 3.049 13.086 1 95.69 92 HIS B CA 1
ATOM 2167 C C . HIS B 1 92 ? 7.312 3.434 12.141 1 95.69 92 HIS B C 1
ATOM 2169 O O . HIS B 1 92 ? 7.914 4.504 12.289 1 95.69 92 HIS B O 1
ATOM 2175 N N . ALA B 1 93 ? 7.727 2.477 11.289 1 96.44 93 ALA B N 1
ATOM 2176 C CA . ALA B 1 93 ? 8.523 2.85 10.125 1 96.44 93 ALA B CA 1
ATOM 2177 C C . ALA B 1 93 ? 7.645 3.4 9.008 1 96.44 93 ALA B C 1
ATOM 2179 O O . ALA B 1 93 ? 6.906 2.65 8.367 1 96.44 93 ALA B O 1
ATOM 2180 N N . ILE B 1 94 ? 7.75 4.742 8.812 1 98.44 94 ILE B N 1
ATOM 2181 C CA . ILE B 1 94 ? 6.824 5.414 7.906 1 98.44 94 ILE B CA 1
ATOM 2182 C C . ILE B 1 94 ? 7.375 5.379 6.48 1 98.44 94 ILE B C 1
ATOM 2184 O O . ILE B 1 94 ? 8.508 5.793 6.238 1 98.44 94 ILE B O 1
ATOM 2188 N N . SER B 1 95 ? 6.594 4.879 5.52 1 98.44 95 SER B N 1
ATOM 2189 C CA . SER B 1 95 ? 7.02 4.809 4.125 1 98.44 95 SER B CA 1
ATOM 2190 C C . SER B 1 95 ? 6.629 6.066 3.359 1 98.44 95 SER B C 1
ATOM 2192 O O . SER B 1 95 ? 7.445 6.641 2.635 1 98.44 95 SER B O 1
ATOM 2194 N N . ALA B 1 96 ? 5.371 6.527 3.574 1 98.69 96 ALA B N 1
ATOM 2195 C CA . ALA B 1 96 ? 4.895 7.68 2.814 1 98.69 96 ALA B CA 1
ATOM 2196 C C . ALA B 1 96 ? 3.771 8.398 3.557 1 98.69 96 ALA B C 1
ATOM 2198 O O . ALA B 1 96 ? 3.061 7.789 4.359 1 98.69 96 ALA B O 1
ATOM 2199 N N . VAL B 1 97 ? 3.646 9.672 3.305 1 98.88 97 VAL B N 1
ATOM 2200 C CA . VAL B 1 97 ? 2.549 10.508 3.779 1 98.88 97 VAL B CA 1
ATOM 2201 C C . VAL B 1 97 ? 1.84 11.156 2.592 1 98.88 97 VAL B C 1
ATOM 2203 O O . VAL B 1 97 ? 2.484 11.742 1.72 1 98.88 97 VAL B O 1
ATOM 2206 N N . VAL B 1 98 ? 0.521 10.969 2.559 1 98.81 98 VAL B N 1
ATOM 2207 C CA . VAL B 1 98 ? -0.318 11.562 1.523 1 98.81 98 VAL B CA 1
ATOM 2208 C C . VAL B 1 98 ? -1.088 12.75 2.102 1 98.81 98 VAL B C 1
ATOM 2210 O O . VAL B 1 98 ? -1.713 12.641 3.158 1 98.81 98 VAL B O 1
ATOM 2213 N N . VAL B 1 99 ? -1.011 13.859 1.417 1 98.81 99 VAL B N 1
ATOM 2214 C CA . VAL B 1 99 ? -1.66 15.062 1.916 1 98.81 99 VAL B CA 1
ATOM 2215 C C . VAL B 1 99 ? -2.607 15.617 0.854 1 98.81 99 VAL B C 1
ATOM 2217 O O . VAL B 1 99 ? -2.197 15.867 -0.283 1 98.81 99 VAL B O 1
ATOM 2220 N N . LYS B 1 100 ? -3.859 15.812 1.228 1 98.56 100 LYS B N 1
ATOM 2221 C CA . LYS B 1 100 ? -4.871 16.453 0.392 1 98.56 100 LYS B CA 1
ATOM 2222 C C . LYS B 1 100 ? -4.969 17.938 0.699 1 98.56 100 LYS B C 1
ATOM 2224 O O . LYS B 1 100 ? -5.199 18.328 1.847 1 98.56 100 LYS B O 1
ATOM 2229 N N . ASN B 1 101 ? -4.797 18.719 -0.35 1 98.5 101 ASN B N 1
ATOM 2230 C CA . ASN B 1 101 ? -4.883 20.172 -0.264 1 98.5 101 ASN B CA 1
ATOM 2231 C C . ASN B 1 101 ? -6.324 20.656 -0.393 1 98.5 101 ASN B C 1
ATOM 2233 O O . ASN B 1 101 ? -7.195 19.906 -0.843 1 98.5 101 ASN B O 1
ATOM 2237 N N . ARG B 1 102 ? -6.484 21.859 0.1 1 97.62 102 ARG B N 1
ATOM 2238 C CA . ARG B 1 102 ? -7.773 22.516 -0.073 1 97.62 102 ARG B CA 1
ATOM 2239 C C . ARG B 1 102 ? -8.117 22.672 -1.551 1 97.62 102 ARG B C 1
ATOM 2241 O O . ARG B 1 102 ? -7.234 22.906 -2.377 1 97.62 102 ARG B O 1
ATOM 2248 N N . GLU B 1 103 ? -9.438 22.688 -1.81 1 97.38 103 GLU B N 1
ATOM 2249 C CA . GLU B 1 103 ? -9.859 22.562 -3.203 1 97.38 103 GLU B CA 1
ATOM 2250 C C . GLU B 1 103 ? -10.492 23.859 -3.701 1 97.38 103 GLU B C 1
ATOM 2252 O O . GLU B 1 103 ? -10.562 24.109 -4.906 1 97.38 103 GLU B O 1
ATOM 2257 N N . ASP B 1 104 ? -10.984 24.656 -2.889 1 96.94 104 ASP B N 1
ATOM 2258 C CA . ASP B 1 104 ? -11.82 25.781 -3.324 1 96.94 104 ASP B CA 1
ATOM 2259 C C . ASP B 1 104 ? -10.984 27.047 -3.49 1 96.94 104 ASP B C 1
ATOM 2261 O O . ASP B 1 104 ? -11.352 27.938 -4.262 1 96.94 104 ASP B O 1
ATOM 2265 N N . SER B 1 105 ? -9.93 27.25 -2.693 1 96.25 105 SER B N 1
ATOM 2266 C CA . SER B 1 105 ? -9.055 28.422 -2.797 1 96.25 105 SER B CA 1
ATOM 2267 C C . SER B 1 105 ? -7.777 28.219 -1.979 1 96.25 105 SER B C 1
ATOM 2269 O O . SER B 1 105 ? -7.656 27.25 -1.229 1 96.25 105 SER B O 1
ATOM 2271 N N . CYS B 1 106 ? -6.809 29.031 -2.262 1 96.88 106 CYS B N 1
ATOM 2272 C CA . CYS B 1 106 ? -5.656 29.25 -1.396 1 96.88 106 CYS B CA 1
ATOM 2273 C C . CYS B 1 106 ? -4.77 28.016 -1.348 1 96.88 106 CYS B C 1
ATOM 2275 O O . CYS B 1 106 ? -4.082 27.781 -0.353 1 96.88 106 CYS B O 1
ATOM 2277 N N . GLY B 1 107 ? -4.848 27.188 -2.385 1 97.19 107 GLY B N 1
ATOM 2278 C CA . GLY B 1 107 ? -4.016 26 -2.41 1 97.19 107 GLY B CA 1
ATOM 2279 C C . GLY B 1 107 ? -2.535 26.297 -2.285 1 97.19 107 GLY B C 1
ATOM 2280 O O . GLY B 1 107 ? -1.775 25.484 -1.747 1 97.19 107 GLY B O 1
ATOM 2281 N N . GLU B 1 108 ? -2.078 27.422 -2.705 1 98.12 108 GLU B N 1
ATOM 2282 C CA . GLU B 1 108 ? -0.667 27.797 -2.727 1 98.12 108 GLU B CA 1
ATOM 2283 C C . GLU B 1 108 ? -0.109 27.938 -1.312 1 98.12 108 GLU B C 1
ATOM 2285 O O . GLU B 1 108 ? 1.106 27.891 -1.112 1 98.12 108 GLU B O 1
ATOM 2290 N N . ARG B 1 109 ? -0.998 28.109 -0.291 1 98.44 109 ARG B N 1
ATOM 2291 C CA . ARG B 1 109 ? -0.556 28.266 1.09 1 98.44 109 ARG B CA 1
ATOM 2292 C C . ARG B 1 109 ? 0.232 27.062 1.564 1 98.44 109 ARG B C 1
ATOM 2294 O O . ARG B 1 109 ? 1.121 27.172 2.41 1 98.44 109 ARG B O 1
ATOM 2301 N N . LEU B 1 110 ? -0.085 25.922 0.992 1 98.62 110 LEU B N 1
ATOM 2302 C CA . LEU B 1 110 ? 0.482 24.656 1.476 1 98.62 110 LEU B CA 1
ATOM 2303 C C . LEU B 1 110 ? 1.884 24.453 0.915 1 98.62 110 LEU B C 1
ATOM 2305 O O . LEU B 1 110 ? 2.631 23.594 1.408 1 98.62 110 LEU B O 1
ATOM 2309 N N . LYS B 1 111 ? 2.213 25.203 -0.144 1 98.38 111 LYS B N 1
ATOM 2310 C CA . LYS B 1 111 ? 3.531 25.047 -0.751 1 98.38 111 LYS B CA 1
ATOM 2311 C C . LYS B 1 111 ? 4.637 25.328 0.26 1 98.38 111 LYS B C 1
ATOM 2313 O O . LYS B 1 111 ? 4.578 26.312 0.99 1 98.38 111 LYS B O 1
ATOM 2318 N N . GLY B 1 112 ? 5.605 24.406 0.311 1 97.75 112 GLY B N 1
ATOM 2319 C CA . GLY B 1 112 ? 6.727 24.562 1.223 1 97.75 112 GLY B CA 1
ATOM 2320 C C . GLY B 1 112 ? 6.512 23.891 2.562 1 97.75 112 GLY B C 1
ATOM 2321 O O . GLY B 1 112 ? 7.422 23.844 3.393 1 97.75 112 GLY B O 1
ATOM 2322 N N . ALA B 1 113 ? 5.352 23.375 2.824 1 97.94 113 ALA B N 1
ATOM 2323 C CA . ALA B 1 113 ? 5.113 22.641 4.062 1 97.94 113 ALA B CA 1
ATOM 2324 C C . ALA B 1 113 ? 6.062 21.453 4.188 1 97.94 113 ALA B C 1
ATOM 2326 O O . ALA B 1 113 ? 6.328 20.75 3.205 1 97.94 113 ALA B O 1
ATOM 2327 N N . GLU B 1 114 ? 6.527 21.266 5.367 1 97.06 114 GLU B N 1
ATOM 2328 C CA . GLU B 1 114 ? 7.457 20.188 5.66 1 97.06 114 GLU B CA 1
ATOM 2329 C C . GLU B 1 114 ? 6.773 19.062 6.43 1 97.06 114 GLU B C 1
ATOM 2331 O O . GLU B 1 114 ? 5.969 19.312 7.328 1 97.06 114 GLU B O 1
ATOM 2336 N N . ILE B 1 115 ? 7.121 17.875 6.043 1 98 115 ILE B N 1
ATOM 2337 C CA . ILE B 1 115 ? 6.656 16.688 6.754 1 98 115 ILE B CA 1
ATOM 2338 C C . ILE B 1 115 ? 7.824 16.047 7.5 1 98 115 ILE B C 1
ATOM 2340 O O . ILE B 1 115 ? 8.867 15.766 6.906 1 98 115 ILE B O 1
ATOM 2344 N N . ARG B 1 116 ? 7.59 15.82 8.773 1 97.25 116 ARG B N 1
ATOM 2345 C CA . ARG B 1 116 ? 8.609 15.211 9.617 1 97.25 116 ARG B CA 1
ATOM 2346 C C . ARG B 1 116 ? 8.039 14.031 10.406 1 97.25 116 ARG B C 1
ATOM 2348 O O . ARG B 1 116 ? 6.844 13.992 10.688 1 97.25 116 ARG B O 1
ATOM 2355 N N . VAL B 1 117 ? 8.93 13.148 10.703 1 97.44 117 VAL B N 1
ATOM 2356 C CA . VAL B 1 117 ? 8.594 11.969 11.484 1 97.44 117 VAL B CA 1
ATOM 2357 C C . VAL B 1 117 ? 9.547 11.844 12.672 1 97.44 117 VAL B C 1
ATOM 2359 O O . VAL B 1 117 ? 10.75 12.055 12.531 1 97.44 117 VAL B O 1
ATOM 2362 N N . GLY B 1 118 ? 8.953 11.562 13.805 1 96 118 GLY B N 1
ATOM 2363 C CA . GLY B 1 118 ? 9.789 11.367 14.977 1 96 118 GLY B CA 1
ATOM 2364 C C . GLY B 1 118 ? 8.984 11.148 16.25 1 96 118 GLY B C 1
ATOM 2365 O O . GLY B 1 118 ? 7.785 10.883 16.188 1 96 118 GLY B O 1
ATOM 2366 N N . ASP B 1 119 ? 9.672 11.227 17.391 1 93.5 119 ASP B N 1
ATOM 2367 C CA . ASP B 1 119 ? 9.055 10.898 18.656 1 93.5 119 ASP B CA 1
ATOM 2368 C C . ASP B 1 119 ? 8.883 12.141 19.531 1 93.5 119 ASP B C 1
ATOM 2370 O O . ASP B 1 119 ? 8.352 12.062 20.641 1 93.5 119 ASP B O 1
ATOM 2374 N N . SER B 1 120 ? 9.281 13.148 19.031 1 86.25 120 SER B N 1
ATOM 2375 C CA . SER B 1 120 ? 9.219 14.367 19.828 1 86.25 120 SER B CA 1
ATOM 2376 C C . SER B 1 120 ? 8.039 15.234 19.406 1 86.25 120 SER B C 1
ATOM 2378 O O . SER B 1 120 ? 7.793 15.422 18.219 1 86.25 120 SER B O 1
ATOM 2380 N N . VAL B 1 121 ? 7.273 15.664 20.391 1 75.75 121 VAL B N 1
ATOM 2381 C CA . VAL B 1 121 ? 6.316 16.703 20.062 1 75.75 121 VAL B CA 1
ATOM 2382 C C . VAL B 1 121 ? 6.832 18.062 20.547 1 75.75 121 VAL B C 1
ATOM 2384 O O . VAL B 1 121 ? 6.223 19.094 20.281 1 75.75 121 VAL B O 1
ATOM 2387 N N . GLN B 1 122 ? 7.941 17.953 21.141 1 77.75 122 GLN B N 1
ATOM 2388 C CA . GLN B 1 122 ? 8.523 19.203 21.609 1 77.75 122 GLN B CA 1
ATOM 2389 C C . GLN B 1 122 ? 8.859 20.125 20.453 1 77.75 122 GLN B C 1
ATOM 2391 O O . GLN B 1 122 ? 9.312 19.672 19.406 1 77.75 122 GLN B O 1
ATOM 2396 N N . ASN B 1 123 ? 8.68 21.422 20.703 1 71.44 123 ASN B N 1
ATOM 2397 C CA . ASN B 1 123 ? 8.945 22.469 19.719 1 71.44 123 ASN B CA 1
ATOM 2398 C C . ASN B 1 123 ? 8.219 22.203 18.406 1 71.44 123 ASN B C 1
ATOM 2400 O O . ASN B 1 123 ? 8.789 22.375 17.328 1 71.44 123 ASN B O 1
ATOM 2404 N N . HIS B 1 124 ? 7.156 21.578 18.578 1 65.38 124 HIS B N 1
ATOM 2405 C CA . HIS B 1 124 ? 6.254 21.328 17.469 1 65.38 124 HIS B CA 1
ATOM 2406 C C . HIS B 1 124 ? 6.812 20.234 16.562 1 65.38 124 HIS B C 1
ATOM 2408 O O . HIS B 1 124 ? 6.621 20.281 15.336 1 65.38 124 HIS B O 1
ATOM 2414 N N . GLY B 1 125 ? 7.648 19.406 17.109 1 72.62 125 GLY B N 1
ATOM 2415 C CA . GLY B 1 125 ? 8.195 18.312 16.328 1 72.62 125 GLY B CA 1
ATOM 2416 C C . GLY B 1 125 ? 9.219 18.75 15.305 1 72.62 125 GLY B C 1
ATOM 2417 O O . GLY B 1 125 ? 9.555 18 14.383 1 72.62 125 GLY B O 1
ATOM 2418 N N . LYS B 1 126 ? 9.648 20 15.461 1 74.56 126 LYS B N 1
ATOM 2419 C CA . LYS B 1 126 ? 10.578 20.578 14.492 1 74.56 126 LYS B CA 1
ATOM 2420 C C . LYS B 1 126 ? 11.883 19.797 14.438 1 74.56 126 LYS B C 1
ATOM 2422 O O . LYS B 1 126 ? 12.586 19.812 13.43 1 74.56 126 LYS B O 1
ATOM 2427 N N . ASP B 1 127 ? 12.102 19.062 15.492 1 82.75 127 ASP B N 1
ATOM 2428 C CA . ASP B 1 127 ? 13.383 18.375 15.562 1 82.75 127 ASP B CA 1
ATOM 2429 C C . ASP B 1 127 ? 13.273 16.938 15.031 1 82.75 127 ASP B C 1
ATOM 2431 O O . ASP B 1 127 ? 14.266 16.219 14.969 1 82.75 127 ASP B O 1
ATOM 2435 N N . ASN B 1 128 ? 12.133 16.641 14.609 1 92.94 128 ASN B N 1
ATOM 2436 C CA . ASN B 1 128 ? 11.969 15.312 14.039 1 92.94 128 ASN B CA 1
ATOM 2437 C C . ASN B 1 128 ? 12.57 15.234 12.641 1 92.94 128 ASN B C 1
ATOM 2439 O O . ASN B 1 128 ? 12.961 16.25 12.062 1 92.94 128 ASN B O 1
ATOM 2443 N N . VAL B 1 129 ? 12.758 14.062 12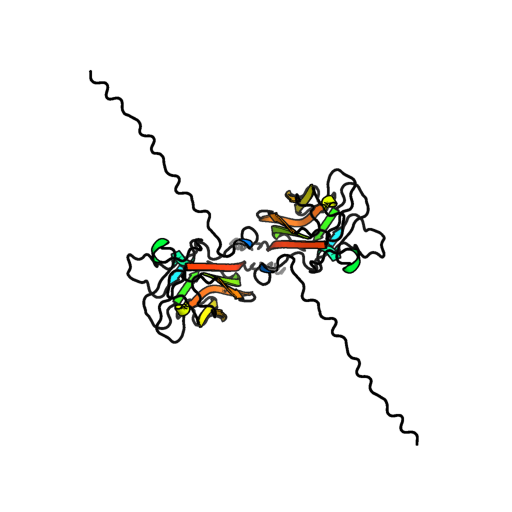.164 1 95.62 129 VAL B N 1
ATOM 2444 C CA . VAL B 1 129 ? 13.492 13.82 10.922 1 95.62 129 VAL B CA 1
ATOM 2445 C C . VAL B 1 129 ? 12.625 14.227 9.727 1 95.62 129 VAL B C 1
ATOM 2447 O O . VAL B 1 129 ? 11.453 13.852 9.648 1 95.62 129 VAL B O 1
ATOM 2450 N N . LEU B 1 130 ? 13.195 15.008 8.836 1 96.94 130 LEU B N 1
ATOM 2451 C CA . LEU B 1 130 ? 12.492 15.5 7.656 1 96.94 130 LEU B CA 1
ATOM 2452 C C . LEU B 1 130 ? 12.297 14.391 6.633 1 96.94 130 LEU B C 1
ATOM 2454 O O . LEU B 1 130 ? 13.258 13.719 6.246 1 96.94 130 LEU B O 1
ATOM 2458 N N . CYS B 1 131 ? 11.07 14.25 6.258 1 98.19 131 CYS B N 1
ATOM 2459 C CA . CYS B 1 131 ? 10.781 13.359 5.137 1 98.19 131 CYS B CA 1
ATOM 2460 C C . CYS B 1 131 ? 10.891 14.102 3.809 1 98.19 131 CYS B C 1
ATOM 2462 O O . CYS B 1 131 ? 11.523 13.617 2.869 1 98.19 131 CYS B O 1
ATOM 2464 N N . GLY B 1 132 ? 10.219 15.156 3.732 1 98.12 132 GLY B N 1
ATOM 2465 C CA . GLY B 1 132 ? 10.188 15.945 2.512 1 98.12 132 GLY B CA 1
ATOM 2466 C C . GLY B 1 132 ? 9.328 17.188 2.623 1 98.12 132 GLY B C 1
ATOM 2467 O O . GLY B 1 132 ? 8.898 17.562 3.719 1 98.12 132 GLY B O 1
ATOM 2468 N N . THR B 1 133 ? 9.227 17.844 1.5 1 98.19 133 THR B N 1
ATOM 2469 C CA . THR B 1 133 ? 8.484 19.109 1.416 1 98.19 133 THR B CA 1
ATOM 2470 C C . THR B 1 133 ? 7.422 19.031 0.325 1 98.19 133 THR B C 1
ATOM 2472 O O . THR B 1 133 ? 7.648 18.438 -0.733 1 98.19 133 THR B O 1
ATOM 2475 N N . ILE B 1 134 ? 6.305 19.672 0.619 1 98.69 134 ILE B N 1
ATOM 2476 C CA . ILE B 1 134 ? 5.258 19.75 -0.392 1 98.69 134 ILE B CA 1
ATOM 2477 C C . ILE B 1 134 ? 5.59 20.844 -1.4 1 98.69 134 ILE B C 1
ATOM 2479 O O . ILE B 1 134 ? 5.812 22 -1.022 1 98.69 134 ILE B O 1
ATOM 2483 N N . THR B 1 135 ? 5.543 20.422 -2.664 1 98.44 135 THR B N 1
ATOM 2484 C CA . THR B 1 135 ? 5.922 21.391 -3.693 1 98.44 135 THR B CA 1
ATOM 2485 C C . THR B 1 135 ? 4.719 21.75 -4.555 1 98.44 135 THR B C 1
ATOM 2487 O O . THR B 1 135 ? 4.754 22.75 -5.285 1 98.44 135 THR B O 1
ATOM 2490 N N . ASP B 1 136 ? 3.666 20.953 -4.535 1 98.12 136 ASP B N 1
ATOM 2491 C CA . ASP B 1 136 ? 2.467 21.219 -5.324 1 98.12 136 ASP B CA 1
ATOM 2492 C C . ASP B 1 136 ? 1.427 21.984 -4.504 1 98.12 136 ASP B C 1
ATOM 2494 O O . ASP B 1 136 ? 0.884 21.453 -3.531 1 98.12 136 ASP B O 1
ATOM 2498 N N . GLY B 1 137 ? 1.128 23.188 -4.836 1 97.5 137 GLY B N 1
ATOM 2499 C CA . GLY B 1 137 ? 0.162 24.016 -4.141 1 97.5 137 GLY B CA 1
ATOM 2500 C C . GLY B 1 137 ? -1.119 24.234 -4.922 1 97.5 137 GLY B C 1
ATOM 2501 O O . GLY B 1 137 ? -1.863 25.188 -4.66 1 97.5 137 GLY B O 1
ATOM 2502 N N . SER B 1 138 ? -1.334 23.375 -5.98 1 98 138 SER B N 1
ATOM 2503 C CA . SER B 1 138 ? -2.547 23.531 -6.777 1 98 138 SER B CA 1
ATOM 2504 C C . SER B 1 138 ? -3.789 23.156 -5.969 1 98 138 SER B C 1
ATOM 2506 O O . SER B 1 138 ? -3.707 22.391 -5.012 1 98 138 SER B O 1
ATOM 2508 N N . LEU B 1 139 ? -4.891 23.75 -6.391 1 97.94 139 LEU B N 1
ATOM 2509 C CA . LEU B 1 139 ? -6.148 23.484 -5.699 1 97.94 139 LEU B CA 1
ATOM 2510 C C . LEU B 1 139 ? -6.473 22 -5.711 1 97.94 139 LEU B C 1
ATOM 2512 O O . LEU B 1 139 ? -6.477 21.359 -6.77 1 97.94 139 LEU B O 1
ATOM 2516 N N . GLY B 1 140 ? -6.625 21.484 -4.523 1 97.81 140 GLY B N 1
ATOM 2517 C CA . GLY B 1 140 ? -7.078 20.094 -4.402 1 97.81 140 GLY B CA 1
ATOM 2518 C C . GLY B 1 140 ? -5.984 19.094 -4.672 1 97.81 140 GLY B C 1
ATOM 2519 O O . GLY B 1 140 ? -6.246 17.891 -4.734 1 97.81 140 GLY B O 1
ATOM 2520 N N . SER B 1 141 ? -4.789 19.531 -4.805 1 98.12 141 SER B N 1
ATOM 2521 C CA . SER B 1 141 ? -3.695 18.609 -5.105 1 98.12 141 SER B CA 1
ATOM 2522 C C . SER B 1 141 ? -3.57 17.531 -4.035 1 98.12 141 SER B C 1
ATOM 2524 O O . SER B 1 141 ? -3.928 17.75 -2.875 1 98.12 141 SER B O 1
ATOM 2526 N N . ILE B 1 142 ? -3.199 16.391 -4.461 1 98.12 142 ILE B N 1
ATOM 2527 C CA . ILE B 1 142 ? -2.812 15.281 -3.586 1 98.12 142 ILE B CA 1
ATOM 2528 C C . ILE B 1 142 ? -1.312 15.031 -3.703 1 98.12 142 ILE B C 1
ATOM 2530 O O . ILE B 1 142 ? -0.823 14.633 -4.762 1 98.12 142 ILE B O 1
ATOM 2534 N N . SER B 1 143 ? -0.554 15.297 -2.641 1 98.31 143 SER B N 1
ATOM 2535 C CA . SER B 1 143 ? 0.893 15.109 -2.617 1 98.31 143 SER B CA 1
ATOM 2536 C C . SER B 1 143 ? 1.272 13.836 -1.867 1 98.31 143 SER B C 1
ATOM 2538 O O . SER B 1 143 ? 0.679 13.516 -0.834 1 98.31 143 SER B O 1
ATOM 2540 N N . THR B 1 144 ? 2.162 13.133 -2.457 1 98.25 144 THR B N 1
ATOM 2541 C CA . THR B 1 144 ? 2.764 11.992 -1.771 1 98.25 144 THR B CA 1
ATOM 2542 C C . THR B 1 144 ? 4.223 12.273 -1.426 1 98.25 144 THR B C 1
ATOM 2544 O O . THR B 1 144 ? 5.043 12.516 -2.314 1 98.25 144 THR B O 1
ATOM 2547 N N . ILE B 1 145 ? 4.5 12.258 -0.111 1 98.69 145 ILE B N 1
ATOM 2548 C CA . ILE B 1 145 ? 5.859 12.461 0.379 1 98.69 145 ILE B CA 1
ATOM 2549 C C . ILE B 1 145 ? 6.422 11.141 0.911 1 98.69 145 ILE B C 1
ATOM 2551 O O . ILE B 1 145 ? 5.863 10.555 1.84 1 98.69 145 ILE B O 1
ATOM 2555 N N . PHE B 1 146 ? 7.547 10.758 0.33 1 98.5 146 PHE B N 1
ATOM 2556 C CA . PHE B 1 146 ? 8.141 9.492 0.734 1 98.5 146 PHE B CA 1
ATOM 2557 C C . PHE B 1 146 ? 9.094 9.688 1.905 1 98.5 146 PHE B C 1
ATOM 2559 O O . PHE B 1 146 ? 9.922 10.609 1.891 1 98.5 146 PHE B O 1
ATOM 2566 N N . CYS B 1 147 ? 8.898 8.82 2.934 1 98.62 147 CYS B N 1
ATOM 2567 C CA . CYS B 1 147 ? 9.703 8.945 4.148 1 98.62 147 CYS B CA 1
ATOM 2568 C C . CYS B 1 147 ? 10.75 7.844 4.227 1 98.62 147 CYS B C 1
ATOM 2570 O O . CYS B 1 147 ? 11.594 7.848 5.125 1 98.62 147 CYS B O 1
ATOM 2572 N N . HIS B 1 148 ? 10.68 6.887 3.369 1 97.31 148 HIS B N 1
ATOM 2573 C CA . HIS B 1 148 ? 11.695 5.855 3.197 1 97.31 148 HIS B CA 1
ATOM 2574 C C . HIS B 1 148 ? 11.961 5.121 4.508 1 97.31 148 HIS B C 1
ATOM 2576 O O . HIS B 1 148 ? 13.109 4.836 4.84 1 97.31 148 HIS B O 1
ATOM 2582 N N . GLY B 1 149 ? 10.969 4.91 5.289 1 97.19 149 GLY B N 1
ATOM 2583 C CA . GLY B 1 149 ? 11.062 4.047 6.457 1 97.19 149 GLY B CA 1
ATOM 2584 C C . GLY B 1 149 ? 11.539 4.773 7.699 1 97.19 149 GLY B C 1
ATOM 2585 O O . GLY B 1 149 ? 11.914 4.145 8.688 1 97.19 149 GLY B O 1
ATOM 2586 N N . LYS B 1 150 ? 11.57 6.074 7.676 1 97.75 150 LYS B N 1
ATOM 2587 C CA . LYS B 1 150 ? 11.914 6.801 8.898 1 97.75 150 LYS B CA 1
ATOM 2588 C C . LYS B 1 150 ? 10.992 6.418 10.047 1 97.75 150 LYS B C 1
ATOM 2590 O O . LYS B 1 150 ? 9.781 6.246 9.852 1 97.75 150 LYS B O 1
ATOM 2595 N N . ILE B 1 151 ? 11.617 6.406 11.273 1 96.19 151 ILE B N 1
ATOM 2596 C CA . ILE B 1 151 ? 10.914 5.84 12.422 1 96.19 151 ILE B CA 1
ATOM 2597 C C . ILE B 1 151 ? 10.406 6.969 13.32 1 96.19 151 ILE B C 1
ATOM 2599 O O . ILE B 1 151 ? 11.133 7.922 13.602 1 96.19 151 ILE B O 1
ATOM 2603 N N . GLY B 1 152 ? 9.148 6.797 13.711 1 95.88 152 GLY B N 1
ATOM 2604 C CA . GLY B 1 152 ? 8.609 7.727 14.688 1 95.88 152 GLY B CA 1
ATOM 2605 C C . GLY B 1 152 ? 7.152 7.461 15.016 1 95.88 152 GLY B C 1
ATOM 2606 O O . GLY B 1 152 ? 6.453 6.77 14.273 1 95.88 152 GLY B O 1
ATOM 2607 N N . ARG B 1 153 ? 6.734 8.008 16.156 1 95.19 153 ARG B N 1
ATOM 2608 C CA . ARG B 1 153 ? 5.352 7.914 16.625 1 95.19 153 ARG B CA 1
ATOM 2609 C C . ARG B 1 153 ? 4.508 9.047 16.062 1 95.19 153 ARG B C 1
ATOM 2611 O O . ARG B 1 153 ? 3.318 8.875 15.789 1 95.19 153 ARG B O 1
ATOM 2618 N N . TYR B 1 154 ? 5.215 10.094 15.828 1 96.31 154 TYR B N 1
ATOM 2619 C CA . TYR B 1 154 ? 4.484 11.289 15.414 1 96.31 154 TYR B CA 1
ATOM 2620 C C . TYR B 1 154 ? 4.82 11.672 13.977 1 96.31 154 TYR B C 1
ATOM 2622 O O . TYR B 1 154 ? 5.98 11.594 13.57 1 96.31 154 TYR B O 1
ATOM 2630 N N . VAL B 1 155 ? 3.789 12.031 13.258 1 97.44 155 VAL B N 1
ATOM 2631 C CA . VAL B 1 155 ? 3.949 12.68 11.969 1 97.44 155 VAL B CA 1
ATOM 2632 C C . VAL B 1 155 ? 3.523 14.148 12.07 1 97.44 155 VAL B C 1
ATOM 2634 O O . VAL B 1 155 ? 2.418 14.445 12.531 1 97.44 155 VAL B O 1
ATOM 2637 N N . THR B 1 156 ? 4.445 15.023 11.672 1 96.88 156 THR B N 1
ATOM 2638 C CA . THR B 1 156 ? 4.211 16.453 11.812 1 96.88 156 THR B CA 1
ATOM 2639 C C . THR B 1 156 ? 4.242 17.141 10.445 1 96.88 156 THR B C 1
ATOM 2641 O O . THR B 1 156 ? 5.086 16.828 9.602 1 96.88 156 THR B O 1
ATOM 2644 N N . ILE B 1 157 ? 3.32 18.078 10.25 1 97.19 157 ILE B N 1
ATOM 2645 C CA . ILE B 1 157 ? 3.299 18.953 9.078 1 97.19 157 ILE B CA 1
ATOM 2646 C C . ILE B 1 157 ? 3.326 20.406 9.523 1 97.19 157 ILE B C 1
ATOM 2648 O O . ILE B 1 157 ? 2.496 20.844 10.328 1 97.19 157 ILE B O 1
ATOM 2652 N N . SER B 1 158 ? 4.281 21.156 9.023 1 96.25 158 SER B N 1
ATOM 2653 C CA . SER B 1 158 ? 4.398 22.562 9.375 1 96.25 158 SER B CA 1
ATOM 2654 C C . SER B 1 158 ? 4.836 23.406 8.18 1 96.25 158 SER B C 1
ATOM 2656 O O . SER B 1 158 ? 5.316 22.859 7.18 1 96.25 158 SER B O 1
ATOM 2658 N N . ILE B 1 159 ? 4.535 24.641 8.25 1 96.69 159 ILE B N 1
ATOM 2659 C CA . ILE B 1 159 ? 5.055 25.609 7.285 1 96.69 159 ILE B CA 1
ATOM 2660 C C . ILE B 1 159 ? 6.086 26.5 7.961 1 96.69 159 ILE B C 1
ATOM 2662 O O . ILE B 1 159 ? 5.723 27.484 8.625 1 96.69 159 ILE B O 1
ATOM 2666 N N . PRO B 1 160 ? 7.355 26.203 7.727 1 94.44 160 PRO B N 1
ATOM 2667 C CA . PRO B 1 160 ? 8.367 26.922 8.5 1 94.44 160 PRO B CA 1
ATOM 2668 C C . PRO B 1 160 ? 8.695 28.297 7.906 1 94.44 160 PRO B C 1
ATOM 2670 O O . PRO B 1 160 ? 8.664 28.469 6.684 1 94.44 160 PRO B O 1
ATOM 2673 N N . GLY B 1 161 ? 9.031 29.172 8.789 1 93.25 161 GLY B N 1
ATOM 2674 C CA . GLY B 1 161 ? 9.773 30.375 8.43 1 93.25 161 GLY B CA 1
ATOM 2675 C C . GLY B 1 161 ? 8.883 31.5 7.945 1 93.25 161 GLY B C 1
ATOM 2676 O O . GLY B 1 161 ? 9.375 32.531 7.484 1 93.25 161 GLY B O 1
ATOM 2677 N N . ARG B 1 162 ? 7.488 31.375 7.977 1 95.19 162 ARG B N 1
ATOM 2678 C CA . ARG B 1 162 ? 6.625 32.469 7.543 1 95.19 162 ARG B CA 1
ATOM 2679 C C . ARG B 1 162 ? 5.254 32.375 8.203 1 95.19 162 ARG B C 1
ATOM 2681 O O . ARG B 1 162 ? 4.812 31.297 8.586 1 95.19 162 ARG B O 1
ATOM 2688 N N . PRO B 1 163 ? 4.668 33.562 8.43 1 97.75 163 PRO B N 1
ATOM 2689 C CA . PRO B 1 163 ? 3.264 33.531 8.844 1 97.75 163 PRO B CA 1
ATOM 2690 C C . PRO B 1 163 ? 2.355 32.938 7.762 1 97.75 163 PRO B C 1
ATOM 2692 O O . PRO B 1 163 ? 2.434 33.344 6.598 1 97.75 163 PRO B O 1
ATOM 2695 N N . GLU B 1 164 ? 1.581 31.969 8.172 1 98.06 164 GLU B N 1
ATOM 2696 C CA . GLU B 1 164 ? 0.688 31.328 7.211 1 98.06 164 GLU B CA 1
ATOM 2697 C C . GLU B 1 164 ? -0.438 30.578 7.922 1 98.06 164 GLU B C 1
ATOM 2699 O O . GLU B 1 164 ? -0.343 30.297 9.117 1 98.06 164 GLU B O 1
ATOM 2704 N N . TYR B 1 165 ? -1.54 30.344 7.203 1 97.81 165 TYR B N 1
ATOM 2705 C CA . TYR B 1 165 ? -2.561 29.375 7.586 1 97.81 165 TYR B CA 1
ATOM 2706 C C . TYR B 1 165 ? -2.174 27.969 7.137 1 97.81 165 TYR B C 1
ATOM 2708 O O . TYR B 1 165 ? -1.708 27.781 6.012 1 97.81 165 TYR B O 1
ATOM 2716 N N . LEU B 1 166 ? -2.256 27.047 8.023 1 97.75 166 LEU B N 1
ATOM 2717 C CA . LEU B 1 166 ? -2.109 25.641 7.629 1 97.75 166 LEU B CA 1
ATOM 2718 C C . LEU B 1 166 ? -3.471 24.969 7.535 1 97.75 166 LEU B C 1
ATOM 2720 O O . LEU B 1 166 ? -4.191 24.859 8.531 1 97.75 166 LEU B O 1
ATOM 2724 N N . THR B 1 167 ? -3.811 24.625 6.375 1 98.19 167 THR B N 1
ATOM 2725 C CA . THR B 1 167 ? -5.062 23.922 6.117 1 98.19 167 THR B CA 1
ATOM 2726 C C . THR B 1 167 ? -4.789 22.547 5.512 1 98.19 167 THR B C 1
ATOM 2728 O O . THR B 1 167 ? -4.121 22.438 4.48 1 98.19 167 THR B O 1
ATOM 2731 N N . LEU B 1 168 ? -5.211 21.547 6.156 1 98.5 168 LEU B N 1
ATOM 2732 C CA . LEU B 1 168 ? -5.086 20.156 5.699 1 98.5 168 LEU B CA 1
ATOM 2733 C C . LEU B 1 168 ? -6.457 19.5 5.57 1 98.5 168 LEU B C 1
ATOM 2735 O O . LEU B 1 168 ? -7.203 19.422 6.547 1 98.5 168 LEU B O 1
ATOM 2739 N N . CYS B 1 169 ? -6.762 18.938 4.379 1 98 169 CYS B N 1
ATOM 2740 C CA . CYS B 1 169 ? -8.086 18.359 4.203 1 98 169 CYS B CA 1
ATOM 2741 C C . CYS B 1 169 ? -8.062 16.859 4.469 1 98 169 CYS B C 1
ATOM 2743 O O . CYS B 1 169 ? -9.078 16.266 4.848 1 98 169 CYS B O 1
ATOM 2745 N N . GLU B 1 170 ? -6.965 16.266 4.234 1 98.5 170 GLU B N 1
ATOM 2746 C CA . GLU B 1 170 ? -6.742 14.875 4.629 1 98.5 170 GLU B CA 1
ATOM 2747 C C . GLU B 1 170 ? -5.254 14.539 4.672 1 98.5 170 GLU B C 1
ATOM 2749 O O . GLU B 1 170 ? -4.492 14.977 3.805 1 98.5 170 GLU B O 1
ATOM 2754 N N . VAL B 1 171 ? -4.879 13.82 5.684 1 98.81 171 VAL B N 1
ATOM 2755 C CA . VAL B 1 171 ? -3.527 13.281 5.809 1 98.81 171 VAL B CA 1
ATOM 2756 C C . VAL B 1 171 ? -3.588 11.773 6 1 98.81 171 VAL B C 1
ATOM 2758 O O . VAL B 1 171 ? -4.211 11.281 6.945 1 98.81 171 VAL B O 1
ATOM 2761 N N . GLU B 1 172 ? -3.016 11.07 5.078 1 98.75 172 GLU B N 1
ATOM 2762 C CA . GLU B 1 172 ? -2.883 9.625 5.188 1 98.75 172 GLU B CA 1
ATOM 2763 C C . GLU B 1 172 ? -1.429 9.219 5.414 1 98.75 172 GLU B C 1
ATOM 2765 O O . GLU B 1 172 ? -0.522 9.766 4.781 1 98.75 172 GLU B O 1
ATOM 2770 N N . VAL B 1 173 ? -1.267 8.32 6.383 1 98.81 173 VAL B N 1
ATOM 2771 C CA . VAL B 1 173 ? 0.076 7.859 6.727 1 98.81 173 VAL B CA 1
ATOM 2772 C C . VAL B 1 173 ? 0.19 6.359 6.469 1 98.81 173 VAL B C 1
ATOM 2774 O O . VAL B 1 173 ? -0.636 5.578 6.949 1 98.81 173 VAL B O 1
ATOM 2777 N N . TYR B 1 174 ? 1.193 6.008 5.715 1 98.44 174 TYR B N 1
ATOM 2778 C CA . TYR B 1 174 ? 1.458 4.605 5.41 1 98.44 174 TYR B CA 1
ATOM 2779 C C . TYR B 1 174 ? 2.834 4.188 5.914 1 98.44 174 TYR B C 1
ATOM 2781 O O . TYR B 1 174 ? 3.795 4.953 5.82 1 98.44 174 TYR B O 1
ATOM 2789 N N . GLY B 1 175 ? 2.857 2.998 6.461 1 97.25 175 GLY B N 1
ATOM 2790 C CA . GLY B 1 175 ? 4.051 2.451 7.086 1 97.25 175 GLY B CA 1
ATOM 2791 C C . GLY B 1 175 ? 3.812 1.103 7.742 1 97.25 175 GLY B C 1
ATOM 2792 O O . GLY B 1 175 ? 2.824 0.429 7.449 1 97.25 175 GLY B O 1
ATOM 2793 N N . THR B 1 176 ? 4.82 0.667 8.516 1 93.25 176 THR B N 1
ATOM 2794 C CA . THR B 1 176 ? 4.754 -0.626 9.188 1 93.25 176 THR B CA 1
ATOM 2795 C C . THR B 1 176 ? 5.035 -0.475 10.68 1 93.25 176 THR B C 1
ATOM 2797 O O . THR B 1 176 ? 5.914 0.292 11.078 1 93.25 176 THR B O 1
ATOM 2800 N N . LYS B 1 177 ? 4.184 -1.2 11.406 1 89.44 177 LYS B N 1
ATOM 2801 C CA . LYS B 1 177 ? 4.441 -1.226 12.844 1 89.44 177 LYS B CA 1
ATOM 2802 C C . LYS B 1 177 ? 5.75 -1.944 13.156 1 89.44 177 LYS B C 1
ATOM 2804 O O . LYS B 1 177 ? 6.055 -2.979 12.562 1 89.44 177 LYS B O 1
ATOM 2809 N N . LEU B 1 178 ? 6.535 -1.412 14.141 1 86.88 178 LEU B N 1
ATOM 2810 C CA . LEU B 1 178 ? 7.797 -2.043 14.523 1 86.88 178 LEU B CA 1
ATOM 2811 C C . LEU B 1 178 ? 7.555 -3.184 15.5 1 86.88 178 LEU B C 1
ATOM 2813 O O . LEU B 1 178 ? 6.82 -3.023 16.484 1 86.88 178 LEU B O 1
ATOM 2817 N N . CYS B 1 179 ? 8.078 -4.41 15 1 75.62 179 CYS B N 1
ATOM 2818 C CA . CYS B 1 179 ? 7.953 -5.594 15.844 1 75.62 179 CYS B CA 1
ATOM 2819 C C . CYS B 1 179 ? 9.039 -5.617 16.906 1 75.62 179 CYS B C 1
ATOM 2821 O O . CYS B 1 179 ? 10.203 -5.355 16.625 1 75.62 179 CYS B O 1
ATOM 2823 N N . LEU B 1 180 ? 8.844 -5.523 18.203 1 64.06 180 LEU B N 1
ATOM 2824 C CA . LEU B 1 180 ? 9.859 -5.672 19.234 1 64.06 180 LEU B CA 1
ATOM 2825 C C . LEU B 1 180 ? 10.297 -7.125 19.359 1 64.06 180 LEU B C 1
ATOM 2827 O O . LEU B 1 180 ? 9.461 -8.031 19.422 1 64.06 180 LEU B O 1
ATOM 2831 N N . SER B 1 181 ? 11.406 -7.5 18.656 1 53.28 181 SER B N 1
ATOM 2832 C CA . SER B 1 181 ? 11.953 -8.844 18.828 1 53.28 181 SER B CA 1
ATOM 2833 C C . SER B 1 181 ? 12.156 -9.18 20.297 1 53.28 181 SER B C 1
ATOM 2835 O O . SER B 1 181 ? 12.625 -8.344 21.078 1 53.28 181 SER B O 1
ATOM 2837 N N . ILE B 1 182 ? 11.297 -9.977 20.891 1 49.69 182 ILE B N 1
ATOM 2838 C CA . ILE B 1 182 ? 11.531 -10.484 22.234 1 49.69 182 ILE B CA 1
ATOM 2839 C C . ILE B 1 182 ? 12.859 -11.234 22.281 1 49.69 182 ILE B C 1
ATOM 2841 O O . ILE B 1 182 ? 13.055 -12.203 21.547 1 49.69 182 ILE B O 1
ATOM 2845 N N . LEU B 1 183 ? 13.906 -10.602 22.5 1 46.75 183 LEU B N 1
ATOM 2846 C CA . LEU B 1 183 ? 15.078 -11.375 22.906 1 46.75 183 LEU B CA 1
ATOM 2847 C C . LEU B 1 183 ? 14.719 -12.414 23.953 1 46.75 183 LEU B C 1
ATOM 2849 O O . LEU B 1 183 ? 14.047 -12.102 24.938 1 46.75 183 LEU B O 1
ATOM 2853 N N . LYS B 1 184 ? 14.57 -13.68 23.641 1 40.59 184 LYS B N 1
ATOM 2854 C CA . LYS B 1 184 ? 14.578 -14.805 24.578 1 40.59 184 LYS B CA 1
ATOM 2855 C C . LYS B 1 184 ? 15.648 -14.625 25.641 1 40.59 184 LYS B C 1
ATOM 2857 O O . LYS B 1 184 ? 16.844 -14.516 25.328 1 40.59 184 LYS B O 1
ATOM 2862 N N . ALA B 1 185 ? 15.375 -14.148 26.922 1 42.31 185 ALA B N 1
ATOM 2863 C CA . ALA B 1 185 ? 16.219 -14.273 28.109 1 42.31 185 ALA B CA 1
ATOM 2864 C C . ALA B 1 185 ? 16.812 -15.68 28.219 1 42.31 185 ALA B C 1
ATOM 2866 O O . ALA B 1 185 ? 16.062 -16.672 28.297 1 42.31 185 ALA B O 1
ATOM 2867 N N . GLY B 1 186 ? 17.781 -16.078 27.484 1 38.72 186 GLY B N 1
ATOM 2868 C CA . GLY B 1 186 ? 18.609 -17.156 28 1 38.72 186 GLY B CA 1
ATOM 2869 C C . GLY B 1 186 ? 18.672 -17.188 29.516 1 38.72 186 GLY B C 1
ATOM 2870 O O . GLY B 1 186 ? 18.875 -16.141 30.156 1 38.72 186 GLY B O 1
ATOM 2871 N N . GLN B 1 187 ? 17.938 -18.109 30.281 1 37.53 187 GLN B N 1
ATOM 2872 C CA . GLN B 1 187 ? 18.234 -18.703 31.578 1 37.53 187 GLN B CA 1
ATOM 2873 C C . GLN B 1 187 ? 19.734 -18.875 31.781 1 37.53 187 GLN B C 1
ATOM 2875 O O . GLN B 1 187 ? 20.406 -19.484 30.938 1 37.53 187 GLN B O 1
ATOM 2880 N N . GLY B 1 188 ? 20.531 -17.859 32.312 1 33.06 188 GLY B N 1
ATOM 2881 C CA . GLY B 1 188 ? 21.719 -18.141 33.094 1 33.06 188 GLY B CA 1
ATOM 2882 C C . GLY B 1 188 ? 21.609 -19.422 33.938 1 33.06 188 GLY B C 1
ATOM 2883 O O . GLY B 1 188 ? 20.703 -19.562 34.75 1 33.06 188 GLY B O 1
ATOM 2884 N N . GLN B 1 189 ? 21.875 -20.531 33.406 1 31.22 189 GLN B N 1
ATOM 2885 C CA . GLN B 1 189 ? 22.375 -21.672 34.156 1 31.22 189 GLN B CA 1
ATOM 2886 C C . GLN B 1 189 ? 23.469 -21.234 35.125 1 31.22 189 GLN B C 1
ATOM 2888 O O . GLN B 1 189 ? 24.125 -22.078 35.75 1 31.22 189 GLN B O 1
ATOM 2893 N N . GLY B 1 190 ? 23.312 -20.141 36 1 24.34 190 GLY B N 1
ATOM 2894 C CA . GLY B 1 190 ? 23.812 -20.5 37.312 1 24.34 190 GLY B CA 1
ATOM 2895 C C . GLY B 1 190 ? 22.875 -21.422 38.094 1 24.34 190 GLY B C 1
ATOM 2896 O O . GLY B 1 190 ? 21.688 -21.5 37.781 1 24.34 190 GLY B O 1
#

Organism: Python bivittatus (NCBI:txid176946)